Protein AF-A0A7V2XSM0-F1 (afdb_monomer_lite)

Foldseek 3Di:
DPDPPPVVVVVVVVVVPDDDDPPVVVVVVVVVVVVVVVVVVVVVLVVLVVVLVVCCVVCVPLLQQLLVQCVVCVPQLLVQLVVVVVVLVVLVVVCVVPVVSCVVSVVVVVVLQSQLLSSQLLNQLVVVCVVVVHPDDSVSSSVNSSVVLVVLVVVPPCSPPPVVSSSSSSRSSSSVVSVVPDPPPDPPPPPPPPPPPPDDPDDDDDDD

Sequence (208 aa):
MINACPVLAMALAAQVGGEGGGEARPLAAAFFASGTVLAIAAAVFACGLALQLVTVLLVPGITQRGADRVQQSPYRALGVGVAALVILILLAKAAGRAQGLVVIVLPAGVLLLLGGLAAIAQDLGRRIFALAGRSGSRLGRILAGWALFLLAAATPYLGWFVVGPILLALGIGGFLLSLLARPAGGKAAAETPVAAPTGAPAGGGTGA

Radius of gyration: 26.11 Å; chains: 1; bounding box: 90×43×81 Å

Structure (mmCIF, N/CA/C/O backbone):
data_AF-A0A7V2XSM0-F1
#
_entry.id   AF-A0A7V2XSM0-F1
#
loop_
_atom_site.group_PDB
_atom_site.id
_atom_site.type_symbol
_atom_site.label_atom_id
_atom_site.label_alt_id
_atom_site.label_comp_id
_atom_site.label_asym_id
_atom_site.label_entity_id
_atom_site.label_seq_id
_atom_site.pdbx_PDB_ins_code
_atom_site.Cartn_x
_atom_site.Cartn_y
_atom_site.Cartn_z
_atom_site.occupancy
_atom_site.B_iso_or_equiv
_atom_site.auth_seq_id
_atom_site.auth_comp_id
_atom_site.auth_asym_id
_atom_site.auth_atom_id
_atom_site.pdbx_PDB_model_num
ATOM 1 N N . MET A 1 1 ? 23.274 17.222 5.120 1.00 43.91 1 MET A N 1
ATOM 2 C CA . MET A 1 1 ? 24.144 16.285 5.871 1.00 43.91 1 MET A CA 1
ATOM 3 C C . MET A 1 1 ? 23.892 14.824 5.454 1.00 43.91 1 MET A C 1
ATOM 5 O O . MET A 1 1 ? 23.623 13.990 6.303 1.00 43.91 1 MET A O 1
ATOM 9 N N . ILE A 1 2 ? 23.970 14.486 4.155 1.00 44.12 2 ILE A N 1
ATOM 10 C CA . ILE A 1 2 ? 23.754 13.112 3.637 1.00 44.12 2 ILE A CA 1
ATOM 11 C C . ILE A 1 2 ? 24.762 12.848 2.503 1.00 44.12 2 ILE A C 1
ATOM 13 O O . ILE A 1 2 ? 24.392 12.800 1.340 1.00 44.12 2 ILE A O 1
ATOM 17 N N . ASN A 1 3 ? 26.060 12.783 2.817 1.00 41.97 3 ASN A N 1
ATOM 18 C CA . ASN A 1 3 ? 27.081 12.437 1.810 1.00 41.97 3 ASN A CA 1
ATOM 19 C C . ASN A 1 3 ? 28.263 11.613 2.358 1.00 41.97 3 ASN A C 1
ATOM 21 O O . ASN A 1 3 ? 29.254 11.418 1.667 1.00 41.97 3 ASN A O 1
ATOM 25 N N . ALA A 1 4 ? 28.166 11.094 3.589 1.00 45.25 4 ALA A N 1
ATOM 26 C CA . ALA A 1 4 ? 29.236 10.296 4.200 1.00 45.25 4 ALA A CA 1
ATOM 27 C C . ALA A 1 4 ? 29.178 8.795 3.839 1.00 45.25 4 ALA A C 1
ATOM 29 O O . ALA A 1 4 ? 30.146 8.069 4.040 1.00 45.25 4 ALA A O 1
ATOM 30 N N . CYS A 1 5 ? 28.057 8.317 3.293 1.00 53.56 5 CYS A N 1
ATOM 31 C CA . CYS A 1 5 ? 27.834 6.889 3.058 1.00 53.56 5 CYS A CA 1
ATOM 32 C C . CYS A 1 5 ? 28.669 6.264 1.911 1.00 53.56 5 CYS A C 1
ATOM 34 O O . CYS A 1 5 ? 29.150 5.147 2.100 1.00 53.56 5 CYS A O 1
ATOM 36 N N . PRO A 1 6 ? 28.927 6.926 0.758 1.00 62.97 6 PRO A N 1
ATOM 37 C CA . PRO A 1 6 ? 29.671 6.276 -0.327 1.00 62.97 6 PRO A CA 1
ATOM 38 C C . PRO A 1 6 ? 31.175 6.146 -0.034 1.00 62.97 6 PRO A C 1
ATOM 40 O O . PRO A 1 6 ? 31.799 5.170 -0.441 1.00 62.97 6 PRO A O 1
ATOM 43 N N . VAL A 1 7 ? 31.755 7.085 0.723 1.00 64.56 7 VAL A N 1
ATOM 44 C CA . VAL A 1 7 ? 33.195 7.095 1.041 1.00 64.56 7 VAL A CA 1
ATOM 45 C C . VAL A 1 7 ? 33.558 5.979 2.024 1.00 64.56 7 VAL A C 1
ATOM 47 O O . VAL A 1 7 ? 34.576 5.312 1.858 1.00 64.56 7 VAL A O 1
ATOM 50 N N . LEU A 1 8 ? 32.690 5.714 3.004 1.00 64.38 8 LEU A N 1
ATOM 51 C CA . LEU A 1 8 ? 32.895 4.641 3.979 1.00 64.38 8 LEU A CA 1
ATOM 52 C C . LEU A 1 8 ? 32.759 3.250 3.336 1.00 64.38 8 LEU A C 1
ATOM 54 O O . LEU A 1 8 ? 33.512 2.341 3.676 1.00 64.38 8 LEU A O 1
ATOM 58 N N . ALA A 1 9 ? 31.862 3.108 2.352 1.00 59.91 9 ALA A N 1
ATOM 59 C CA . ALA A 1 9 ? 31.721 1.883 1.567 1.00 59.91 9 ALA A CA 1
ATOM 60 C C . ALA A 1 9 ? 32.950 1.613 0.677 1.00 59.91 9 ALA A C 1
ATOM 62 O O . ALA A 1 9 ? 33.401 0.472 0.593 1.00 59.91 9 ALA A O 1
ATOM 63 N N . MET A 1 10 ? 33.535 2.654 0.068 1.00 69.50 10 MET A N 1
ATOM 64 C CA . MET A 1 10 ? 34.775 2.522 -0.709 1.00 69.50 10 MET A CA 1
ATOM 65 C C . MET A 1 10 ? 35.988 2.178 0.167 1.00 69.50 10 MET A C 1
ATOM 67 O O . MET A 1 10 ? 36.791 1.329 -0.215 1.00 69.50 10 MET A O 1
ATOM 71 N N . ALA A 1 11 ? 36.102 2.783 1.353 1.00 67.12 11 ALA A N 1
ATOM 72 C CA . ALA A 1 11 ? 37.191 2.498 2.286 1.00 67.12 11 ALA A CA 1
ATOM 73 C C . ALA A 1 11 ? 37.132 1.060 2.838 1.00 67.12 11 ALA A C 1
ATOM 75 O O . ALA A 1 11 ? 38.167 0.405 2.958 1.00 67.12 11 ALA A O 1
ATOM 76 N N . LEU A 1 12 ? 35.929 0.533 3.107 1.00 64.31 12 LEU A N 1
ATOM 77 C CA . LEU A 1 12 ? 35.756 -0.865 3.518 1.00 64.31 12 LEU A CA 1
ATOM 78 C C . LEU A 1 12 ? 36.057 -1.848 2.377 1.00 64.31 12 LEU A C 1
ATOM 80 O O . LEU A 1 12 ? 36.682 -2.879 2.610 1.00 64.31 12 LEU A O 1
ATOM 84 N N . ALA A 1 13 ? 35.652 -1.529 1.144 1.00 59.72 13 ALA A N 1
ATOM 85 C CA . ALA A 1 13 ? 35.940 -2.364 -0.023 1.00 59.72 13 ALA A CA 1
ATOM 86 C C . ALA A 1 13 ? 37.449 -2.454 -0.318 1.00 59.72 13 ALA A C 1
ATOM 88 O O . ALA A 1 13 ? 37.931 -3.507 -0.731 1.00 59.72 13 ALA A O 1
ATOM 89 N N . ALA A 1 14 ? 38.200 -1.380 -0.053 1.00 63.81 14 ALA A N 1
ATOM 90 C CA . ALA A 1 14 ? 39.653 -1.360 -0.205 1.00 63.81 14 ALA A CA 1
ATOM 91 C C . ALA A 1 14 ? 40.385 -2.217 0.849 1.00 63.81 14 ALA A C 1
ATOM 93 O O . ALA A 1 14 ? 41.424 -2.797 0.546 1.00 63.81 14 ALA A O 1
ATOM 94 N N . GLN A 1 15 ? 39.835 -2.355 2.061 1.00 61.62 15 GLN A N 1
ATOM 95 C CA . GLN A 1 15 ? 40.420 -3.171 3.138 1.00 61.62 15 GLN A CA 1
ATOM 96 C C . GLN A 1 15 ? 40.254 -4.686 2.927 1.00 61.62 15 GLN A C 1
ATOM 98 O O . GLN A 1 15 ? 41.090 -5.462 3.377 1.00 61.62 15 GLN A O 1
ATOM 103 N N . VAL A 1 16 ? 39.218 -5.122 2.204 1.00 57.91 16 VAL A N 1
ATOM 104 C CA . VAL A 1 16 ? 38.944 -6.553 1.946 1.00 57.91 16 VAL A CA 1
ATOM 105 C C . VAL A 1 16 ? 39.785 -7.111 0.777 1.00 57.91 16 VAL A C 1
ATOM 107 O O . VAL A 1 16 ? 39.779 -8.309 0.509 1.00 57.91 16 VAL A O 1
ATOM 110 N N . GLY A 1 17 ? 40.554 -6.263 0.082 1.00 54.34 17 GLY A N 1
ATOM 111 C CA . GLY A 1 17 ? 41.400 -6.647 -1.056 1.00 54.34 17 GLY A CA 1
ATOM 112 C C . GLY A 1 17 ? 42.745 -7.304 -0.710 1.00 54.34 17 GLY A C 1
ATOM 113 O O . GLY A 1 17 ? 43.484 -7.654 -1.628 1.00 54.34 17 GLY A O 1
ATOM 114 N N . GLY A 1 18 ? 43.079 -7.466 0.574 1.00 58.50 18 GLY A N 1
ATOM 115 C CA . GLY A 1 18 ? 44.355 -8.025 1.026 1.00 58.50 18 GLY A CA 1
ATOM 116 C C . GLY A 1 18 ? 44.386 -9.555 1.019 1.00 58.50 18 GLY A C 1
ATOM 117 O O . GLY A 1 18 ? 43.975 -10.181 1.984 1.00 58.50 18 GLY A O 1
ATOM 118 N N . GLU A 1 19 ? 44.867 -10.118 -0.089 1.00 56.78 19 GLU A N 1
ATOM 119 C CA . GLU A 1 19 ? 45.587 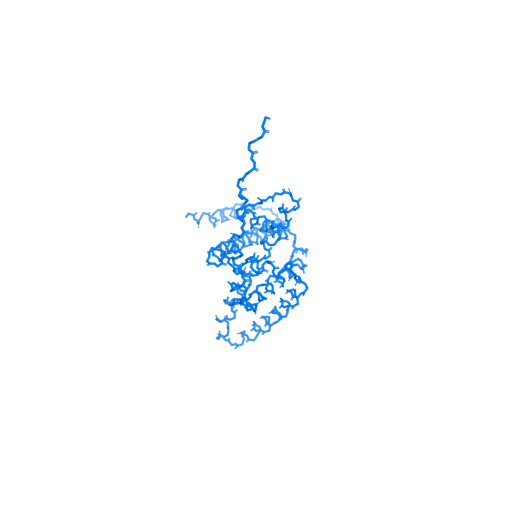-11.398 -0.223 1.00 56.78 19 GLU A CA 1
ATOM 120 C C . GLU A 1 19 ? 45.106 -12.622 0.592 1.00 56.78 19 GLU A C 1
ATOM 122 O O . GLU A 1 19 ? 45.593 -12.903 1.683 1.00 56.78 19 GLU A O 1
ATOM 127 N N . GLY A 1 20 ? 44.246 -13.454 -0.015 1.00 59.53 20 GLY A N 1
ATOM 128 C CA . GLY A 1 20 ? 44.151 -14.880 0.336 1.00 59.53 20 GLY A CA 1
ATOM 129 C C . GLY A 1 20 ? 42.747 -15.489 0.276 1.00 59.53 20 GLY A C 1
ATOM 130 O O . GLY A 1 20 ? 41.962 -15.336 1.203 1.00 59.53 20 GLY A O 1
ATOM 131 N N . GLY A 1 21 ? 42.457 -16.261 -0.780 1.00 53.56 21 GLY A N 1
ATOM 132 C CA . GLY A 1 21 ? 41.361 -17.246 -0.798 1.00 53.56 21 GLY A CA 1
ATOM 133 C C . GLY A 1 21 ? 40.209 -16.938 -1.761 1.00 53.56 21 GLY A C 1
ATOM 134 O O . GLY A 1 21 ? 39.327 -16.130 -1.474 1.00 53.56 21 GLY A O 1
ATOM 135 N N . GLY A 1 22 ? 40.170 -17.645 -2.897 1.00 58.56 22 GLY A N 1
ATOM 136 C CA . GLY A 1 22 ? 39.153 -17.518 -3.954 1.00 58.56 22 GLY A CA 1
ATOM 137 C C . GLY A 1 22 ? 37.702 -17.817 -3.542 1.00 58.56 22 GLY A C 1
ATOM 138 O O . GLY A 1 22 ? 36.796 -17.561 -4.330 1.00 58.56 22 GLY A O 1
ATOM 139 N N . GLU A 1 23 ? 37.460 -18.278 -2.313 1.00 58.03 23 GLU A N 1
ATOM 140 C CA . GLU A 1 23 ? 36.128 -18.619 -1.788 1.00 58.03 23 GLU A CA 1
ATOM 141 C C . GLU A 1 23 ? 35.475 -17.515 -0.931 1.00 58.03 23 GLU A C 1
ATOM 143 O O . GLU A 1 23 ? 34.269 -17.560 -0.697 1.00 58.03 23 GLU A O 1
ATOM 148 N N . ALA A 1 24 ? 36.207 -16.472 -0.514 1.00 56.16 24 ALA A N 1
ATOM 149 C CA . ALA A 1 24 ? 35.646 -15.382 0.305 1.00 56.16 24 ALA A CA 1
ATOM 150 C C . ALA A 1 24 ? 34.907 -14.298 -0.515 1.00 56.16 24 ALA A C 1
ATOM 152 O O . ALA A 1 24 ? 34.080 -13.545 0.006 1.00 56.16 24 ALA A O 1
ATOM 153 N N . ARG A 1 25 ? 35.165 -14.232 -1.828 1.00 59.81 25 ARG A N 1
ATOM 154 C CA . ARG A 1 25 ? 34.549 -13.274 -2.764 1.00 59.81 25 ARG A CA 1
ATOM 155 C C . ARG A 1 25 ? 33.028 -13.424 -2.960 1.00 59.81 25 ARG A C 1
ATOM 157 O O . ARG A 1 25 ? 32.362 -12.386 -2.976 1.00 59.81 25 ARG A O 1
ATOM 164 N N . PRO A 1 26 ? 32.436 -14.633 -3.089 1.00 64.56 26 PRO A N 1
ATOM 165 C CA . PRO A 1 26 ? 30.987 -14.763 -3.267 1.00 64.56 26 PRO A CA 1
ATOM 166 C C . PRO A 1 26 ? 30.190 -14.319 -2.036 1.00 64.56 26 PRO A C 1
ATOM 168 O O . PRO A 1 26 ? 29.122 -13.727 -2.187 1.00 64.56 26 PRO A O 1
ATOM 171 N N . LEU A 1 27 ? 30.716 -14.532 -0.824 1.00 59.78 27 LEU A N 1
ATOM 172 C CA . LEU A 1 27 ? 30.036 -14.126 0.407 1.00 59.78 27 LEU A CA 1
ATOM 173 C C . LEU A 1 27 ? 30.024 -12.602 0.563 1.00 59.78 27 LEU A C 1
ATOM 175 O O . LEU A 1 27 ? 28.962 -12.027 0.789 1.00 59.78 27 LEU A O 1
ATOM 179 N N . ALA A 1 28 ? 31.158 -11.926 0.352 1.00 59.84 28 ALA A N 1
ATOM 180 C CA . ALA A 1 28 ? 31.212 -10.464 0.404 1.00 59.84 28 ALA A CA 1
ATOM 181 C C . ALA A 1 28 ? 30.279 -9.813 -0.638 1.00 59.84 28 ALA A C 1
ATOM 183 O O . ALA A 1 28 ? 29.525 -8.899 -0.304 1.00 59.84 28 ALA A O 1
ATOM 184 N N . ALA A 1 29 ? 30.251 -10.324 -1.876 1.00 62.41 29 ALA A N 1
ATOM 185 C CA . ALA A 1 29 ? 29.345 -9.835 -2.918 1.00 62.41 29 ALA A CA 1
ATOM 186 C C . ALA A 1 29 ? 27.857 -10.031 -2.559 1.00 62.41 29 ALA A C 1
ATOM 188 O O . ALA A 1 29 ? 27.047 -9.130 -2.787 1.00 62.41 29 ALA A O 1
ATOM 189 N N . ALA A 1 30 ? 27.497 -11.161 -1.938 1.00 62.00 30 ALA A N 1
ATOM 190 C CA . ALA A 1 30 ? 26.137 -11.419 -1.464 1.00 62.00 30 ALA A CA 1
ATOM 191 C C . ALA A 1 30 ? 25.720 -10.466 -0.326 1.00 62.00 30 ALA A C 1
ATOM 193 O O . ALA A 1 30 ? 24.599 -9.950 -0.331 1.00 62.00 30 ALA A O 1
ATOM 194 N N . PHE A 1 31 ? 26.626 -10.154 0.608 1.00 63.34 31 PHE A N 1
ATOM 195 C CA . PHE A 1 31 ? 26.364 -9.175 1.667 1.00 63.34 31 PHE A CA 1
ATOM 196 C C . PHE A 1 31 ? 26.172 -7.755 1.111 1.00 63.34 31 PHE A C 1
ATOM 198 O O . PHE A 1 31 ? 25.197 -7.096 1.477 1.00 63.34 31 PHE A O 1
ATOM 205 N N . PHE A 1 32 ? 27.007 -7.298 0.172 1.00 65.44 32 PHE A N 1
ATOM 206 C CA . PHE A 1 32 ? 26.827 -5.983 -0.464 1.00 65.44 32 PHE A CA 1
ATOM 207 C C . PHE A 1 32 ? 25.538 -5.888 -1.301 1.00 65.44 32 PHE A C 1
ATOM 209 O O . PHE A 1 32 ? 24.852 -4.859 -1.270 1.00 65.44 32 PHE A O 1
ATOM 216 N N . ALA A 1 33 ? 25.157 -6.964 -1.996 1.00 68.81 33 ALA A N 1
ATOM 217 C CA . ALA A 1 33 ? 23.884 -7.035 -2.711 1.00 68.81 33 ALA A CA 1
ATOM 218 C C . ALA A 1 33 ? 22.687 -6.958 -1.745 1.00 68.81 33 ALA A C 1
ATOM 220 O O . ALA A 1 33 ? 21.734 -6.223 -1.992 1.00 68.81 33 ALA A O 1
ATOM 221 N N . SER A 1 34 ? 22.752 -7.640 -0.597 1.00 71.00 34 SER A N 1
ATOM 222 C CA . SER A 1 34 ? 21.689 -7.565 0.415 1.00 71.00 34 SER A CA 1
ATOM 223 C C . SER A 1 34 ? 21.571 -6.170 1.049 1.00 71.00 34 SER A C 1
ATOM 225 O O . SER A 1 34 ? 20.462 -5.649 1.180 1.00 71.00 34 SER A O 1
ATOM 227 N N . GLY A 1 35 ? 22.698 -5.516 1.359 1.00 74.81 35 GLY A N 1
ATOM 228 C CA . GLY A 1 35 ? 22.718 -4.178 1.957 1.00 74.81 35 GLY A CA 1
ATOM 229 C C . GLY A 1 35 ? 22.154 -3.093 1.038 1.00 74.81 35 GLY A C 1
ATOM 230 O O . GLY A 1 35 ? 21.396 -2.232 1.485 1.00 74.81 35 GLY A O 1
ATOM 231 N N . THR A 1 36 ? 22.462 -3.155 -0.260 1.00 72.94 36 THR A N 1
ATOM 232 C CA . THR A 1 36 ? 21.926 -2.215 -1.259 1.00 72.94 36 THR A CA 1
ATOM 233 C C . THR A 1 36 ? 20.424 -2.385 -1.467 1.00 72.94 36 THR A C 1
ATOM 235 O O . THR A 1 36 ? 19.703 -1.388 -1.487 1.00 72.94 36 THR A O 1
ATOM 238 N N . VAL A 1 37 ? 19.921 -3.622 -1.534 1.00 69.75 37 VAL A N 1
ATOM 239 C CA . VAL A 1 37 ? 18.475 -3.891 -1.617 1.00 69.75 37 VAL A CA 1
ATOM 240 C C . VAL A 1 37 ? 17.747 -3.352 -0.387 1.00 69.75 37 VAL A C 1
ATOM 242 O O . VAL A 1 37 ? 16.713 -2.697 -0.524 1.00 69.75 37 VAL A O 1
ATOM 245 N N . LEU A 1 38 ? 18.305 -3.561 0.809 1.00 73.00 38 LEU A N 1
ATOM 246 C CA . LEU A 1 38 ? 17.708 -3.080 2.054 1.00 73.00 38 LEU A CA 1
ATOM 247 C C . LEU A 1 38 ? 17.702 -1.545 2.127 1.00 73.00 38 LEU A C 1
ATOM 249 O O . LEU A 1 38 ? 16.699 -0.953 2.522 1.00 73.00 38 LEU A O 1
ATOM 253 N N . ALA A 1 39 ? 18.784 -0.893 1.689 1.00 74.25 39 ALA A N 1
ATOM 254 C CA . ALA A 1 39 ? 18.879 0.564 1.628 1.00 74.25 39 ALA A CA 1
ATOM 255 C C . ALA A 1 39 ? 17.886 1.173 0.625 1.00 74.25 39 ALA A C 1
ATOM 257 O O . ALA A 1 39 ? 17.212 2.151 0.947 1.00 74.25 39 ALA A O 1
ATOM 258 N N . ILE A 1 40 ? 17.747 0.578 -0.566 1.00 72.75 40 ILE A N 1
ATOM 259 C CA . ILE A 1 40 ? 16.766 1.010 -1.571 1.00 72.75 40 ILE A CA 1
ATOM 260 C C . ILE A 1 40 ? 15.347 0.818 -1.034 1.00 72.75 40 ILE A C 1
ATOM 262 O O . ILE A 1 40 ? 14.538 1.740 -1.116 1.00 72.75 40 ILE A O 1
ATOM 266 N N . ALA A 1 41 ? 15.048 -0.335 -0.432 1.00 68.38 41 ALA A N 1
ATOM 267 C CA . ALA A 1 41 ? 13.745 -0.595 0.171 1.00 68.38 41 ALA A CA 1
ATOM 268 C C . ALA A 1 41 ? 13.426 0.418 1.281 1.00 68.38 41 ALA A C 1
ATOM 270 O O . ALA A 1 41 ? 12.338 0.989 1.287 1.00 68.38 41 ALA A O 1
ATOM 271 N N . ALA A 1 42 ? 14.385 0.707 2.166 1.00 74.69 42 ALA A N 1
ATOM 272 C CA . ALA A 1 42 ? 14.234 1.710 3.216 1.00 74.69 42 ALA A CA 1
ATOM 273 C C . ALA A 1 42 ? 14.014 3.121 2.645 1.00 74.69 42 ALA A C 1
ATOM 275 O O . ALA A 1 42 ? 13.149 3.846 3.132 1.00 74.69 42 ALA A O 1
ATOM 276 N N . ALA A 1 43 ? 14.739 3.504 1.590 1.00 73.88 43 ALA A N 1
ATOM 277 C CA . ALA A 1 43 ? 14.579 4.800 0.933 1.00 73.88 43 ALA A CA 1
ATOM 278 C C . ALA A 1 43 ? 13.213 4.935 0.242 1.00 73.88 43 ALA A C 1
ATOM 280 O O . ALA A 1 43 ? 12.530 5.945 0.417 1.00 73.88 43 ALA A O 1
ATOM 281 N N . VAL A 1 44 ? 12.781 3.906 -0.495 1.00 71.75 44 VAL A N 1
ATOM 282 C CA . VAL A 1 44 ? 11.455 3.851 -1.131 1.00 71.75 44 VAL A CA 1
ATOM 283 C C . VAL A 1 44 ? 10.359 3.913 -0.074 1.00 71.75 44 VAL A C 1
ATOM 285 O O . VAL A 1 44 ? 9.391 4.654 -0.234 1.00 71.75 44 VAL A O 1
ATOM 288 N N . PHE A 1 45 ? 10.532 3.196 1.034 1.00 74.69 45 PHE A N 1
ATOM 289 C CA . PHE A 1 45 ? 9.595 3.201 2.146 1.00 74.69 45 PHE A CA 1
ATOM 290 C C . PHE A 1 45 ? 9.513 4.573 2.823 1.00 74.69 45 PHE A C 1
ATOM 292 O O . PHE A 1 45 ? 8.417 5.091 3.024 1.00 74.69 45 PHE A O 1
ATOM 299 N N . ALA A 1 46 ? 10.653 5.200 3.125 1.00 79.00 46 ALA A N 1
ATOM 300 C CA . ALA A 1 46 ? 10.708 6.531 3.722 1.00 79.00 46 ALA A CA 1
ATOM 301 C C . ALA A 1 46 ? 10.090 7.593 2.800 1.00 79.00 46 ALA A C 1
ATOM 303 O O . ALA A 1 46 ? 9.305 8.424 3.255 1.00 79.00 46 ALA A O 1
ATOM 304 N N . CYS A 1 47 ? 10.387 7.532 1.499 1.00 77.88 47 CYS A N 1
ATOM 305 C CA . CYS A 1 47 ? 9.809 8.422 0.495 1.00 77.88 47 CYS A CA 1
ATOM 306 C C . CYS A 1 47 ? 8.291 8.219 0.374 1.00 77.88 47 CYS A C 1
ATOM 308 O O . CYS A 1 47 ? 7.530 9.185 0.418 1.00 77.88 47 CYS A O 1
ATOM 310 N N . GLY A 1 48 ? 7.840 6.963 0.316 1.00 76.25 48 GLY A N 1
ATOM 311 C CA . GLY A 1 48 ? 6.423 6.611 0.303 1.00 76.25 48 GLY A CA 1
ATOM 312 C C . GLY A 1 48 ? 5.695 7.108 1.551 1.00 76.25 48 GLY A C 1
ATOM 313 O O . GLY A 1 48 ? 4.628 7.703 1.439 1.00 76.25 48 GLY A O 1
ATOM 314 N N . LEU A 1 49 ? 6.293 6.944 2.733 1.00 79.94 49 LEU A N 1
ATOM 315 C CA . LEU A 1 49 ? 5.748 7.415 4.006 1.00 79.94 49 LEU A CA 1
ATOM 316 C C . LEU A 1 49 ? 5.693 8.946 4.085 1.00 79.94 49 LEU A C 1
ATOM 318 O O . LEU A 1 49 ? 4.695 9.496 4.554 1.00 79.94 49 LEU A O 1
ATOM 322 N N . ALA A 1 50 ? 6.712 9.640 3.577 1.00 83.31 50 ALA A N 1
ATOM 323 C CA . ALA A 1 50 ? 6.719 11.095 3.485 1.00 83.31 50 ALA A CA 1
ATOM 324 C C . ALA A 1 50 ? 5.616 11.603 2.542 1.00 83.31 50 ALA A C 1
ATOM 326 O O . ALA A 1 50 ? 4.807 12.440 2.949 1.00 83.31 50 ALA A O 1
ATOM 327 N N . LEU A 1 51 ? 5.510 11.050 1.325 1.00 78.00 51 LEU A N 1
ATOM 328 C CA . LEU A 1 51 ? 4.432 11.406 0.393 1.00 78.00 51 LEU A CA 1
ATOM 329 C C . LEU A 1 51 ? 3.051 11.085 0.969 1.00 78.00 51 LEU A C 1
ATOM 331 O O . LEU A 1 51 ? 2.099 11.840 0.761 1.00 78.00 51 LEU A O 1
ATOM 335 N N . GLN A 1 52 ? 2.939 9.998 1.731 1.00 79.81 52 GLN A N 1
ATOM 336 C CA . GLN A 1 52 ? 1.711 9.632 2.420 1.00 79.81 52 GLN A CA 1
ATOM 337 C C . GLN A 1 52 ? 1.284 10.687 3.429 1.00 79.81 52 GLN A C 1
ATOM 339 O O . GLN A 1 52 ? 0.125 11.094 3.444 1.00 79.81 52 GLN A O 1
ATOM 344 N N . LEU A 1 53 ? 2.210 11.109 4.292 1.00 83.31 53 LEU A N 1
ATOM 345 C CA . LEU A 1 53 ? 1.953 12.118 5.313 1.00 83.31 53 LEU A CA 1
ATOM 346 C C . LEU A 1 53 ? 1.508 13.416 4.652 1.00 83.31 53 LEU A C 1
ATOM 348 O O . LEU A 1 53 ? 0.475 13.958 5.033 1.00 83.31 53 LEU A O 1
ATOM 352 N N . VAL A 1 54 ? 2.210 13.839 3.601 1.00 85.69 54 VAL A N 1
ATOM 353 C CA . VAL A 1 54 ? 1.829 14.999 2.789 1.00 85.69 54 VAL A CA 1
ATOM 354 C C . VAL A 1 54 ? 0.409 14.829 2.237 1.00 85.69 54 VAL A C 1
ATOM 356 O O . VAL A 1 54 ? -0.434 15.693 2.448 1.00 85.69 54 VAL A O 1
ATOM 359 N N . THR A 1 55 ? 0.084 13.687 1.630 1.00 79.44 55 THR A N 1
ATOM 360 C CA . THR A 1 55 ? -1.255 13.418 1.068 1.00 79.44 55 THR A CA 1
ATOM 361 C C . THR A 1 55 ? -2.352 13.422 2.139 1.00 79.44 55 THR A C 1
ATOM 363 O O . THR A 1 55 ? -3.436 13.966 1.927 1.00 79.44 55 THR A O 1
ATOM 366 N N . VAL A 1 56 ? -2.079 12.849 3.314 1.00 79.94 56 VAL A N 1
ATOM 367 C CA . VAL A 1 56 ? -3.004 12.842 4.457 1.00 79.94 56 VAL A CA 1
ATOM 368 C C . VAL A 1 56 ? -3.216 14.253 5.006 1.00 79.94 56 VAL A C 1
ATOM 370 O O . VAL A 1 56 ? -4.332 14.559 5.430 1.00 79.94 56 VAL A O 1
ATOM 373 N N . LEU A 1 57 ? -2.182 15.099 4.991 1.00 83.31 57 LEU A N 1
ATOM 374 C CA . LEU A 1 57 ? -2.276 16.502 5.391 1.00 83.31 57 LEU A CA 1
ATOM 375 C C . LEU A 1 57 ? -3.050 17.335 4.362 1.00 83.31 57 LEU A C 1
ATOM 377 O O . LEU A 1 57 ? -3.897 18.129 4.759 1.00 83.31 57 LEU A O 1
ATOM 381 N N . LEU A 1 58 ? -2.804 17.136 3.062 1.00 85.81 58 LEU A N 1
ATOM 382 C CA . LEU A 1 58 ? -3.485 17.887 2.005 1.00 85.81 58 LEU A CA 1
ATOM 383 C C . LEU A 1 58 ? -4.961 17.502 1.884 1.00 85.81 58 LEU A C 1
ATOM 385 O O . LEU A 1 58 ? -5.806 18.373 1.692 1.00 85.81 58 LEU A O 1
ATOM 389 N N . VAL A 1 59 ? -5.290 16.207 1.971 1.00 84.12 59 VAL A N 1
ATOM 390 C CA . VAL A 1 59 ? -6.659 15.727 1.738 1.00 84.12 59 VAL A CA 1
ATOM 391 C C . VAL A 1 59 ? -7.076 14.653 2.756 1.00 84.12 59 VAL A C 1
ATOM 393 O O . VA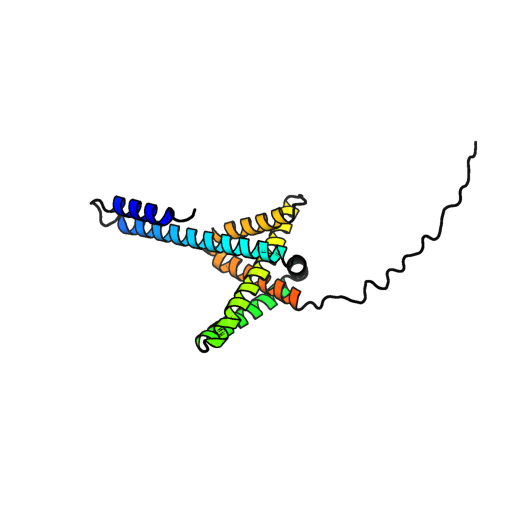L A 1 59 ? -7.263 13.475 2.421 1.00 84.12 59 VAL A O 1
ATOM 396 N N . PRO A 1 60 ? -7.299 15.035 4.028 1.00 79.69 60 PRO A N 1
ATOM 397 C CA . PRO A 1 60 ? -7.624 14.087 5.093 1.00 79.69 60 PRO A CA 1
ATOM 398 C C . PRO A 1 60 ? -8.949 13.349 4.870 1.00 79.69 60 PRO A C 1
ATOM 400 O O . PRO A 1 60 ? -9.107 12.240 5.383 1.00 79.69 60 PRO A O 1
ATOM 403 N N . GLY A 1 61 ? -9.881 13.945 4.117 1.00 82.19 61 GLY A N 1
ATOM 404 C CA . GLY A 1 61 ? -11.214 13.395 3.877 1.00 82.19 61 GLY A CA 1
ATOM 405 C C . GLY A 1 61 ? -11.247 12.228 2.888 1.00 82.19 61 GLY A C 1
ATOM 406 O O . GLY A 1 61 ? -12.027 11.301 3.085 1.00 82.19 61 GLY A O 1
ATOM 407 N N . ILE A 1 62 ? -10.400 12.226 1.851 1.00 78.88 62 ILE A N 1
ATOM 408 C CA . ILE A 1 62 ? -10.388 11.137 0.855 1.00 78.88 62 ILE A CA 1
ATOM 409 C C . ILE A 1 62 ? -9.851 9.849 1.486 1.00 78.88 62 ILE A C 1
ATOM 411 O O . ILE A 1 62 ? -10.450 8.787 1.333 1.00 78.88 62 ILE A O 1
ATOM 415 N N . THR A 1 63 ? -8.771 9.948 2.266 1.00 76.62 63 THR A N 1
ATOM 416 C CA . THR A 1 63 ? -8.146 8.771 2.895 1.00 76.62 63 THR A CA 1
ATOM 417 C C . THR A 1 63 ? -9.056 8.097 3.923 1.00 76.62 63 THR A C 1
ATOM 419 O O . THR A 1 63 ? -9.136 6.871 3.950 1.00 76.62 63 THR A O 1
ATOM 422 N N . GLN A 1 64 ? -9.806 8.878 4.712 1.00 82.12 64 GLN A N 1
ATOM 423 C CA . GLN A 1 64 ? -10.786 8.330 5.658 1.00 82.12 64 GLN A CA 1
ATOM 424 C C . GLN A 1 64 ? -11.917 7.595 4.943 1.00 82.12 64 GLN A C 1
ATOM 426 O O . GLN A 1 64 ? -12.183 6.443 5.273 1.00 82.12 64 GLN A O 1
ATOM 431 N N . ARG A 1 65 ? -12.513 8.218 3.918 1.00 83.25 65 ARG A N 1
ATOM 432 C CA . ARG A 1 65 ? -13.579 7.587 3.127 1.00 83.25 65 ARG A CA 1
ATOM 433 C C . ARG A 1 65 ? -13.095 6.308 2.453 1.00 83.25 65 ARG A C 1
ATOM 435 O O . ARG A 1 65 ? -13.833 5.331 2.425 1.00 83.25 65 ARG A O 1
ATOM 442 N N . GLY A 1 66 ? -11.870 6.303 1.925 1.00 80.06 66 GLY A N 1
ATOM 443 C CA . GLY A 1 66 ? -11.257 5.109 1.345 1.00 80.06 66 GLY A CA 1
ATOM 444 C C . GLY A 1 66 ? -11.155 3.969 2.356 1.00 80.06 66 GLY A C 1
ATOM 445 O O . GLY A 1 66 ? -11.623 2.869 2.074 1.00 80.06 66 GLY A O 1
ATOM 446 N N . ALA A 1 67 ? -10.630 4.245 3.553 1.00 84.56 67 ALA A N 1
ATOM 447 C CA . ALA A 1 67 ? -10.537 3.247 4.618 1.00 84.56 67 ALA A CA 1
ATOM 448 C C . ALA A 1 67 ? -11.919 2.689 5.008 1.00 84.56 67 ALA A C 1
ATOM 450 O O . ALA A 1 67 ? -12.094 1.475 5.093 1.00 84.56 67 ALA A O 1
ATOM 451 N N . ASP A 1 68 ? -12.924 3.552 5.159 1.00 87.06 68 ASP A N 1
ATOM 452 C CA . ASP A 1 68 ? -14.276 3.132 5.547 1.00 87.06 68 ASP A CA 1
ATOM 453 C C . ASP A 1 68 ? -14.945 2.271 4.455 1.00 87.06 68 ASP A C 1
ATOM 455 O O . ASP A 1 68 ? -15.634 1.295 4.750 1.00 87.06 68 ASP A O 1
ATOM 459 N N . ARG A 1 69 ? -14.703 2.568 3.170 1.00 85.19 69 ARG A N 1
ATOM 460 C CA . ARG A 1 69 ? -15.222 1.772 2.040 1.00 85.19 69 ARG A CA 1
ATOM 461 C C . ARG A 1 69 ? -14.585 0.390 1.946 1.00 85.19 69 ARG A C 1
ATOM 463 O O . ARG A 1 69 ? -15.286 -0.577 1.633 1.00 85.19 69 ARG A O 1
ATOM 470 N N . VAL A 1 70 ? -13.286 0.293 2.232 1.00 86.62 70 VAL A N 1
ATOM 471 C CA . VAL A 1 70 ? -12.581 -0.995 2.315 1.00 86.62 70 VAL A CA 1
ATOM 472 C C . VAL A 1 70 ? -13.173 -1.850 3.435 1.00 86.62 70 VAL A C 1
ATOM 474 O O . VAL A 1 70 ? -13.391 -3.041 3.226 1.00 86.62 70 VAL A O 1
ATOM 477 N N . GLN A 1 71 ? -13.514 -1.249 4.580 1.00 90.06 71 GLN A N 1
ATOM 478 C CA . GLN A 1 71 ? -14.167 -1.962 5.683 1.00 90.06 71 GLN A CA 1
ATOM 479 C C . GLN A 1 71 ? -15.580 -2.442 5.333 1.00 90.06 71 GLN A C 1
ATOM 481 O O . GLN A 1 71 ? -15.932 -3.574 5.650 1.00 90.06 71 GLN A O 1
ATOM 486 N N . GLN A 1 72 ? -16.383 -1.609 4.665 1.00 91.81 72 GLN A N 1
ATOM 487 C CA . GLN A 1 72 ? -17.767 -1.952 4.317 1.00 91.81 72 GLN A CA 1
ATOM 488 C C . GLN A 1 72 ? -17.869 -3.078 3.282 1.00 91.81 72 GLN A C 1
ATOM 490 O O . GLN A 1 72 ? -18.812 -3.864 3.317 1.00 91.81 72 GLN A O 1
ATOM 495 N N . SER A 1 73 ? -16.946 -3.137 2.317 1.00 92.00 73 SER A N 1
ATOM 496 C CA . SER A 1 73 ? -17.042 -4.091 1.206 1.00 92.00 73 SER A CA 1
ATOM 497 C C . SER A 1 73 ? -15.667 -4.526 0.676 1.00 92.00 73 SER A C 1
ATOM 499 O O . SER A 1 73 ? -15.296 -4.173 -0.448 1.00 92.00 73 SER A O 1
ATOM 501 N N . PRO A 1 74 ? -14.905 -5.331 1.442 1.00 92.12 74 PRO A N 1
ATOM 502 C CA . PRO A 1 74 ? -13.536 -5.707 1.081 1.00 92.12 74 PRO A CA 1
ATOM 503 C C . PRO A 1 74 ? -13.468 -6.472 -0.246 1.00 92.12 74 PRO A C 1
ATOM 505 O O . PRO A 1 74 ? -12.583 -6.213 -1.054 1.00 92.12 74 PRO A O 1
ATOM 508 N N . TYR A 1 75 ? -14.442 -7.343 -0.532 1.00 95.00 75 TYR A N 1
ATOM 509 C CA . TYR A 1 75 ? -14.498 -8.093 -1.793 1.00 95.00 75 TYR A CA 1
ATOM 510 C C . TYR A 1 75 ? -14.718 -7.193 -3.017 1.00 95.00 75 TYR A C 1
ATOM 512 O O . TYR A 1 75 ? -14.128 -7.426 -4.070 1.00 95.00 75 TYR A O 1
ATOM 520 N N . ARG A 1 76 ? -15.529 -6.132 -2.882 1.00 94.06 76 ARG A N 1
ATOM 521 C CA . ARG A 1 76 ? -15.739 -5.152 -3.962 1.00 94.06 76 ARG A CA 1
ATOM 522 C C . ARG A 1 76 ? -14.493 -4.307 -4.181 1.00 94.06 76 ARG A C 1
ATOM 524 O O . ARG A 1 76 ? -14.099 -4.113 -5.326 1.00 94.06 76 ARG A O 1
ATOM 531 N N . ALA A 1 77 ? -13.865 -3.841 -3.101 1.00 92.06 77 ALA A N 1
ATOM 532 C CA . ALA A 1 77 ? -12.600 -3.119 -3.181 1.00 92.06 77 ALA A CA 1
ATOM 533 C C . ALA A 1 77 ? -11.520 -3.983 -3.846 1.00 92.06 77 ALA A C 1
ATOM 535 O O . ALA A 1 77 ? -10.881 -3.531 -4.788 1.00 92.06 77 ALA A O 1
ATOM 536 N N . LEU A 1 78 ? -11.382 -5.249 -3.450 1.00 93.69 78 LEU A N 1
ATOM 537 C CA . LEU A 1 78 ? -10.442 -6.174 -4.077 1.00 93.69 78 LEU A CA 1
ATOM 538 C C . LEU A 1 78 ? -10.730 -6.351 -5.576 1.00 93.69 78 LEU A C 1
ATOM 540 O O . LEU A 1 78 ? -9.818 -6.207 -6.383 1.00 93.69 78 LEU A O 1
ATOM 544 N N . GLY A 1 79 ? -11.987 -6.593 -5.965 1.00 96.31 79 GLY A N 1
ATOM 545 C CA . GLY A 1 79 ? -12.368 -6.766 -7.371 1.00 96.31 79 GLY A CA 1
ATOM 546 C C . GLY A 1 79 ? -12.066 -5.539 -8.238 1.00 96.31 79 GLY A C 1
ATOM 547 O O . GLY A 1 79 ? -11.457 -5.667 -9.300 1.00 96.31 79 GLY A O 1
ATOM 548 N N . VAL A 1 80 ? -12.421 -4.339 -7.763 1.00 95.56 80 VAL A N 1
ATOM 549 C CA . VAL A 1 80 ? -12.106 -3.072 -8.454 1.00 95.56 80 VAL A CA 1
ATOM 550 C C . VAL A 1 80 ? -10.596 -2.855 -8.536 1.00 95.56 80 VAL A C 1
ATOM 552 O O . VAL A 1 80 ? -10.090 -2.427 -9.569 1.00 95.56 80 VAL A O 1
ATOM 555 N N . GLY A 1 81 ? -9.868 -3.185 -7.473 1.00 93.25 81 GLY A N 1
ATOM 556 C CA . GLY A 1 81 ? -8.416 -3.098 -7.420 1.00 93.25 81 GLY A CA 1
ATOM 557 C C . GLY A 1 81 ? -7.707 -4.008 -8.411 1.00 93.25 81 GLY A C 1
ATOM 558 O O . GLY A 1 81 ? -6.818 -3.558 -9.129 1.00 93.25 81 GLY A O 1
ATOM 559 N N . VAL A 1 82 ? -8.122 -5.275 -8.487 1.00 96.06 82 VAL A N 1
ATOM 560 C CA . VAL A 1 82 ? -7.591 -6.244 -9.455 1.00 96.06 82 VAL A CA 1
ATOM 561 C C . VAL A 1 82 ? -7.880 -5.776 -10.879 1.00 96.06 82 VAL A C 1
ATOM 563 O O . VAL A 1 82 ? -6.966 -5.745 -11.701 1.00 96.06 82 VAL A O 1
ATOM 566 N N . ALA A 1 83 ? -9.111 -5.341 -11.166 1.00 96.31 83 ALA A N 1
ATOM 567 C CA . ALA A 1 83 ? -9.462 -4.795 -12.476 1.00 96.31 83 ALA A CA 1
ATOM 568 C C . ALA A 1 83 ? -8.592 -3.577 -12.836 1.00 96.31 83 ALA A C 1
ATOM 570 O O . ALA A 1 83 ? -8.042 -3.508 -13.935 1.00 96.31 83 ALA A O 1
ATOM 571 N N . ALA A 1 84 ? -8.400 -2.650 -11.895 1.00 93.44 84 ALA A N 1
ATOM 572 C CA . ALA A 1 84 ? -7.556 -1.478 -12.084 1.00 93.44 84 ALA A CA 1
ATOM 573 C C . ALA A 1 84 ? -6.082 -1.838 -12.312 1.00 93.44 84 ALA A C 1
ATOM 575 O O . ALA A 1 84 ? -5.448 -1.242 -13.178 1.00 93.44 84 ALA A O 1
ATOM 576 N N . LEU A 1 85 ? -5.542 -2.825 -11.590 1.00 91.31 85 LEU A N 1
ATOM 577 C CA . LEU A 1 85 ? -4.176 -3.318 -11.785 1.00 91.31 85 LEU A CA 1
ATOM 578 C C . LEU A 1 85 ? -3.988 -3.943 -13.166 1.00 91.31 85 LEU A C 1
ATOM 580 O O . LEU A 1 85 ? -3.006 -3.637 -13.838 1.00 91.31 85 LEU A O 1
ATOM 584 N N . VAL A 1 86 ? -4.935 -4.768 -13.619 1.00 95.25 86 VAL A N 1
ATOM 585 C CA . VAL A 1 86 ? -4.905 -5.345 -14.971 1.00 95.25 86 VAL A CA 1
ATOM 586 C C . VAL A 1 86 ? -4.903 -4.232 -16.020 1.00 95.25 86 VAL A C 1
ATOM 588 O O . VAL A 1 86 ? -4.059 -4.243 -16.914 1.00 95.25 86 VAL A O 1
ATOM 591 N N . ILE A 1 87 ? -5.778 -3.231 -15.876 1.00 93.56 87 ILE A N 1
ATOM 592 C CA . ILE A 1 87 ? -5.824 -2.062 -16.765 1.00 93.56 87 ILE A CA 1
ATOM 593 C C . ILE A 1 87 ? -4.487 -1.308 -16.741 1.00 93.56 87 ILE A C 1
ATOM 595 O O . ILE A 1 87 ? -3.936 -1.027 -17.800 1.00 93.56 87 ILE A O 1
ATOM 599 N N . LEU A 1 88 ? -3.920 -1.035 -15.562 1.00 88.75 88 LEU A N 1
ATOM 600 C CA . LEU A 1 88 ? -2.624 -0.363 -15.408 1.00 88.75 88 LEU A CA 1
ATOM 601 C C . LEU A 1 88 ? -1.485 -1.129 -16.087 1.00 88.75 88 LEU A C 1
ATOM 603 O O . LEU A 1 88 ? -0.663 -0.515 -16.760 1.00 88.75 88 LEU A O 1
ATOM 607 N N . ILE A 1 89 ? -1.448 -2.457 -15.964 1.00 90.06 89 ILE A N 1
ATOM 608 C CA . ILE A 1 89 ? -0.441 -3.306 -16.617 1.00 90.06 89 ILE A CA 1
ATOM 609 C C . ILE A 1 89 ? -0.596 -3.253 -18.141 1.00 90.06 89 ILE A C 1
ATOM 611 O O . ILE A 1 89 ? 0.400 -3.137 -18.859 1.00 90.06 89 ILE A O 1
ATOM 615 N N . LEU A 1 90 ? -1.830 -3.314 -18.650 1.00 93.25 90 LEU A N 1
ATOM 616 C CA . LEU A 1 90 ? -2.104 -3.191 -20.083 1.00 93.25 90 LEU A CA 1
ATOM 617 C C . LEU A 1 90 ? -1.710 -1.804 -20.609 1.00 93.25 90 LEU A C 1
ATOM 619 O O . LEU A 1 90 ? -1.050 -1.713 -21.645 1.00 93.25 90 LEU A O 1
ATOM 623 N N . LEU A 1 91 ? -2.034 -0.739 -19.870 1.00 90.19 91 LEU A N 1
ATOM 624 C CA . LEU A 1 91 ? -1.631 0.628 -20.200 1.00 90.19 91 LEU A CA 1
ATOM 625 C C . LEU A 1 91 ? -0.114 0.796 -20.148 1.00 90.19 91 LEU A C 1
ATOM 627 O O . LEU A 1 91 ? 0.435 1.426 -21.040 1.00 90.19 91 LEU A O 1
ATOM 631 N N . ALA A 1 92 ? 0.578 0.216 -19.167 1.00 86.44 92 ALA A N 1
ATOM 632 C CA . ALA A 1 92 ? 2.035 0.271 -19.080 1.00 86.44 92 ALA A CA 1
ATOM 633 C C . ALA A 1 92 ? 2.697 -0.425 -20.281 1.00 86.44 92 ALA A C 1
ATOM 635 O O . ALA A 1 92 ? 3.610 0.127 -20.895 1.00 86.44 92 ALA A O 1
ATOM 636 N N . LYS A 1 93 ? 2.188 -1.601 -20.681 1.00 90.88 93 LYS A N 1
ATOM 637 C CA . LYS A 1 93 ? 2.648 -2.301 -21.892 1.00 90.88 93 LYS A CA 1
ATOM 638 C C . LYS A 1 93 ? 2.385 -1.492 -23.165 1.00 90.88 93 LYS A C 1
ATOM 640 O O . LYS A 1 93 ? 3.233 -1.466 -24.052 1.00 90.88 93 LYS A O 1
ATOM 645 N N . ALA A 1 94 ? 1.235 -0.826 -23.256 1.00 90.56 94 ALA A N 1
ATOM 646 C CA . ALA A 1 94 ? 0.903 0.040 -24.385 1.00 90.56 94 ALA A CA 1
ATOM 647 C C . ALA A 1 94 ? 1.754 1.324 -24.403 1.00 90.56 94 ALA A C 1
ATOM 649 O O . ALA A 1 94 ? 2.234 1.733 -25.458 1.00 90.56 94 ALA A O 1
ATOM 650 N N . ALA A 1 95 ? 2.002 1.926 -23.239 1.00 87.94 95 ALA A N 1
ATOM 651 C CA . ALA A 1 95 ? 2.799 3.138 -23.079 1.00 87.94 95 ALA A CA 1
ATOM 652 C C . ALA A 1 95 ? 4.265 2.924 -23.478 1.00 87.94 95 ALA A C 1
ATOM 654 O O . ALA A 1 95 ? 4.879 3.832 -24.027 1.00 87.94 95 ALA A O 1
ATOM 655 N N . GLY A 1 96 ? 4.800 1.706 -23.325 1.00 86.12 96 GLY A N 1
ATOM 656 C CA . GLY A 1 96 ? 6.117 1.346 -23.860 1.00 86.12 96 GLY A CA 1
ATOM 657 C C . GLY A 1 96 ? 6.260 1.558 -25.377 1.00 86.12 96 GLY A C 1
ATOM 658 O O . GLY A 1 96 ? 7.374 1.727 -25.861 1.00 86.12 96 GLY A O 1
ATOM 659 N N . ARG A 1 97 ? 5.149 1.600 -26.129 1.00 86.75 97 ARG A N 1
ATOM 660 C CA . ARG A 1 97 ? 5.137 1.942 -27.563 1.00 86.75 97 ARG A CA 1
ATOM 661 C C . ARG A 1 97 ? 4.888 3.424 -27.847 1.00 86.75 97 ARG A C 1
ATOM 663 O O . ARG A 1 97 ? 5.242 3.893 -28.921 1.00 86.75 97 ARG A O 1
ATOM 670 N N . ALA A 1 98 ? 4.280 4.154 -26.917 1.00 85.19 98 ALA A N 1
ATOM 671 C CA . ALA A 1 98 ? 3.874 5.542 -27.099 1.00 85.19 98 ALA A CA 1
ATOM 672 C C . ALA A 1 98 ? 4.432 6.402 -25.960 1.00 85.19 98 ALA A C 1
ATOM 674 O O . ALA A 1 98 ? 3.830 6.501 -24.890 1.00 85.19 98 ALA A O 1
ATOM 675 N N . GLN A 1 99 ? 5.567 7.066 -26.210 1.00 85.31 99 GLN A N 1
ATOM 676 C CA . GLN A 1 99 ? 6.278 7.882 -25.214 1.00 85.31 99 GLN A CA 1
ATOM 677 C C . GLN A 1 99 ? 5.376 8.915 -24.511 1.00 85.31 99 GLN A C 1
ATOM 679 O O . GLN A 1 99 ? 5.538 9.149 -23.316 1.00 85.31 99 GLN A O 1
ATOM 684 N N . GLY A 1 100 ? 4.377 9.476 -25.204 1.00 85.81 100 GLY A N 1
ATOM 685 C CA . GLY A 1 100 ? 3.437 10.438 -24.615 1.00 85.81 100 GLY A CA 1
ATOM 686 C C . GLY A 1 100 ? 2.521 9.855 -23.529 1.00 85.81 100 GLY A C 1
ATOM 687 O O . GLY A 1 100 ? 2.192 10.549 -22.571 1.00 85.81 100 GLY A O 1
ATOM 688 N N . LEU A 1 101 ? 2.148 8.571 -23.618 1.00 85.75 101 LEU A N 1
ATOM 689 C CA . LEU A 1 101 ? 1.291 7.933 -22.610 1.00 85.75 101 LEU A CA 1
ATOM 690 C C . LEU A 1 101 ? 2.026 7.712 -21.285 1.00 85.75 101 LEU A C 1
ATOM 692 O O . LEU A 1 101 ? 1.401 7.778 -20.229 1.00 85.75 101 LEU A O 1
ATOM 696 N N . VAL A 1 102 ? 3.347 7.506 -21.314 1.00 87.62 102 VAL A N 1
ATOM 697 C CA . VAL A 1 102 ? 4.156 7.299 -20.099 1.00 87.62 102 VAL A CA 1
ATOM 698 C C . VAL A 1 102 ? 4.049 8.499 -19.157 1.00 87.62 102 VAL A C 1
ATOM 700 O O . VAL A 1 102 ? 3.906 8.314 -17.949 1.00 87.62 102 VAL A O 1
ATOM 703 N N . VAL A 1 103 ? 4.032 9.718 -19.706 1.00 87.44 103 VAL A N 1
ATOM 704 C CA . VAL A 1 103 ? 3.968 10.970 -18.933 1.00 87.44 103 VAL A CA 1
ATOM 705 C C . VAL A 1 103 ? 2.672 11.087 -18.126 1.00 87.44 103 VAL A C 1
ATOM 707 O O . VAL A 1 103 ? 2.674 11.703 -17.069 1.00 87.44 103 VAL A O 1
ATOM 710 N N . ILE A 1 104 ? 1.578 10.473 -18.582 1.00 88.25 104 ILE A N 1
ATOM 711 C CA . ILE A 1 104 ? 0.275 10.514 -17.899 1.00 88.25 104 ILE A CA 1
ATOM 712 C C . ILE A 1 104 ? 0.092 9.285 -17.001 1.00 88.25 104 ILE A C 1
ATOM 714 O O . ILE A 1 104 ? -0.326 9.403 -15.848 1.00 88.25 104 ILE A O 1
ATOM 718 N N . VAL A 1 105 ? 0.421 8.096 -17.513 1.00 86.62 105 VAL A N 1
ATOM 719 C CA . VAL A 1 105 ? 0.192 6.821 -16.817 1.00 86.62 105 VAL A CA 1
ATOM 720 C C . VAL A 1 105 ? 1.075 6.694 -15.581 1.00 86.62 105 VAL A C 1
ATOM 722 O O . VAL A 1 105 ? 0.602 6.221 -14.549 1.00 86.62 105 VAL A O 1
ATOM 725 N N . LEU A 1 106 ? 2.332 7.139 -15.657 1.00 86.25 106 LEU A N 1
ATOM 726 C CA . LEU A 1 106 ? 3.274 7.027 -14.549 1.00 86.25 106 LEU A CA 1
ATOM 727 C C . LEU A 1 106 ? 2.830 7.830 -13.311 1.00 86.25 106 LEU A C 1
ATOM 729 O O . LEU A 1 106 ? 2.667 7.215 -12.255 1.00 86.25 106 LEU A O 1
ATOM 733 N N . PRO A 1 107 ? 2.566 9.152 -13.386 1.00 85.31 107 PRO A N 1
ATOM 734 C CA . PRO A 1 107 ? 2.116 9.902 -12.217 1.00 85.31 107 PRO A CA 1
ATOM 735 C C . PRO A 1 107 ? 0.736 9.449 -11.733 1.00 85.31 107 PRO A C 1
ATOM 737 O O . PRO A 1 107 ? 0.530 9.357 -10.524 1.00 85.31 107 PRO A O 1
ATOM 740 N N . ALA A 1 108 ? -0.192 9.102 -12.635 1.00 85.94 108 ALA A N 1
ATOM 741 C CA . ALA A 1 108 ? -1.498 8.576 -12.242 1.00 85.94 108 ALA A CA 1
ATOM 742 C C . ALA A 1 108 ? -1.362 7.266 -11.449 1.00 85.94 108 ALA A C 1
ATOM 744 O O . ALA A 1 108 ? -1.957 7.125 -10.381 1.00 85.94 108 ALA A O 1
ATOM 745 N N . GLY A 1 109 ? -0.530 6.339 -11.930 1.00 85.00 109 GLY A N 1
ATOM 746 C CA . GLY A 1 109 ? -0.224 5.086 -11.246 1.00 85.00 109 GLY A CA 1
ATOM 747 C C . GLY A 1 109 ? 0.400 5.316 -9.872 1.00 85.00 109 GLY A C 1
ATOM 748 O O . GLY A 1 109 ? -0.055 4.723 -8.898 1.00 85.00 109 GLY A O 1
ATOM 749 N N . VAL A 1 110 ? 1.377 6.224 -9.770 1.00 85.62 110 VAL A N 1
ATOM 750 C CA . VAL A 1 110 ? 2.019 6.586 -8.494 1.00 85.62 110 VAL A CA 1
ATOM 751 C C . VAL A 1 110 ? 1.003 7.161 -7.502 1.00 85.62 110 VAL A C 1
ATOM 753 O O . VAL A 1 110 ? 0.966 6.726 -6.353 1.00 85.62 110 VAL A O 1
ATOM 756 N N . LEU A 1 111 ? 0.131 8.078 -7.933 1.00 85.12 111 LEU A N 1
ATOM 757 C CA . LEU A 1 111 ? -0.914 8.649 -7.075 1.00 85.12 111 LEU A CA 1
ATOM 758 C C . LEU A 1 111 ? -1.914 7.588 -6.591 1.00 85.12 111 LEU A C 1
ATOM 760 O O . LEU A 1 111 ? -2.272 7.578 -5.413 1.00 85.12 111 LEU A O 1
ATOM 764 N N . LEU A 1 112 ? -2.332 6.675 -7.474 1.00 85.12 112 LEU A N 1
ATOM 765 C CA . LEU A 1 112 ? -3.208 5.545 -7.141 1.00 85.12 112 LEU A CA 1
ATOM 766 C C . LEU A 1 112 ? -2.563 4.595 -6.125 1.00 85.12 112 LEU A C 1
ATOM 768 O O . LEU A 1 112 ? -3.213 4.194 -5.159 1.00 85.12 112 LEU A O 1
ATOM 772 N N . LEU A 1 113 ? -1.285 4.269 -6.322 1.00 85.50 113 LEU A N 1
ATOM 773 C CA . LEU A 1 113 ? -0.496 3.433 -5.418 1.00 85.50 113 LEU A CA 1
ATOM 774 C C . LEU A 1 113 ? -0.392 4.054 -4.024 1.00 85.50 113 LEU A C 1
ATOM 776 O O . LEU A 1 113 ? -0.669 3.385 -3.030 1.00 85.50 113 LEU A O 1
ATOM 780 N N . LEU A 1 114 ? -0.033 5.336 -3.949 1.00 84.81 114 LEU A N 1
ATOM 781 C CA . LEU A 1 114 ? 0.121 6.049 -2.681 1.00 84.81 114 LEU A CA 1
ATOM 782 C C . LEU A 1 114 ? -1.219 6.192 -1.959 1.00 84.81 114 LEU A C 1
ATOM 784 O O . LEU A 1 114 ? -1.345 5.790 -0.803 1.00 84.81 114 LEU A O 1
ATOM 788 N N . GLY A 1 115 ? -2.253 6.665 -2.661 1.00 83.12 115 GLY A N 1
ATOM 789 C CA . GLY A 1 115 ? -3.603 6.783 -2.108 1.00 83.12 115 GLY A CA 1
ATOM 790 C C . GLY A 1 115 ? -4.138 5.448 -1.582 1.00 83.12 115 GLY A C 1
ATOM 791 O O . GLY A 1 115 ? -4.722 5.394 -0.495 1.00 83.12 115 GLY A O 1
ATOM 792 N N . GLY A 1 116 ? -3.876 4.358 -2.307 1.00 85.06 116 GLY A N 1
ATOM 793 C CA . GLY A 1 116 ? -4.253 3.011 -1.897 1.00 85.06 116 GLY A CA 1
ATOM 794 C C . GLY A 1 116 ? -3.494 2.501 -0.673 1.00 85.06 116 GLY A C 1
ATOM 795 O O . GLY A 1 116 ? -4.116 1.992 0.265 1.00 85.06 116 GLY A O 1
ATOM 796 N N . LEU A 1 117 ? -2.172 2.695 -0.627 1.00 85.25 117 LEU A N 1
ATOM 797 C CA . LEU A 1 117 ? -1.372 2.359 0.554 1.00 85.25 117 LEU A CA 1
ATOM 798 C C . LEU A 1 117 ? -1.852 3.138 1.788 1.00 85.25 117 LEU A C 1
ATOM 800 O O . LEU A 1 117 ? -1.849 2.596 2.892 1.00 85.25 117 LEU A O 1
ATOM 804 N N . ALA A 1 118 ? -2.286 4.394 1.615 1.00 85.31 118 ALA A N 1
ATOM 805 C CA . ALA A 1 118 ? -2.752 5.250 2.713 1.00 85.31 118 ALA A CA 1
ATOM 806 C C . ALA A 1 118 ? -3.996 4.691 3.375 1.00 85.31 118 ALA A C 1
ATOM 808 O O . ALA A 1 118 ? -4.065 4.608 4.605 1.00 85.31 118 ALA A O 1
ATOM 809 N N . ALA A 1 119 ? -4.967 4.307 2.548 1.00 85.00 119 ALA A N 1
ATOM 810 C CA . ALA A 1 119 ? -6.221 3.741 3.009 1.00 85.00 119 ALA A CA 1
ATOM 811 C C . ALA A 1 119 ? -5.972 2.456 3.813 1.00 85.00 119 ALA A C 1
ATOM 813 O O . ALA A 1 119 ? -6.508 2.303 4.911 1.00 85.00 119 ALA A O 1
ATOM 814 N N . ILE A 1 120 ? -5.094 1.577 3.321 1.00 88.50 120 ILE A N 1
ATOM 815 C CA . ILE A 1 120 ? -4.781 0.312 3.994 1.00 88.50 120 ILE A CA 1
ATOM 816 C C . ILE A 1 120 ? -3.976 0.509 5.267 1.00 88.50 120 ILE A C 1
ATOM 818 O O . ILE A 1 120 ? -4.301 -0.104 6.280 1.00 88.50 120 ILE A O 1
ATOM 822 N N . ALA A 1 121 ? -2.942 1.353 5.251 1.00 89.25 121 ALA A N 1
ATOM 823 C CA . ALA A 1 121 ? -2.145 1.610 6.448 1.00 89.25 121 ALA A CA 1
ATOM 824 C C . ALA A 1 121 ? -3.032 2.142 7.585 1.00 89.25 121 ALA A C 1
ATOM 826 O O . ALA A 1 121 ? -2.894 1.730 8.736 1.00 89.25 121 ALA A O 1
ATOM 827 N N . GLN A 1 122 ? -3.999 3.008 7.259 1.00 88.12 122 GLN A N 1
ATOM 828 C CA . GLN A 1 122 ? -4.986 3.477 8.229 1.00 88.12 122 GLN A CA 1
ATOM 829 C C . GLN A 1 122 ? -5.920 2.358 8.706 1.00 88.12 122 GLN A C 1
ATOM 831 O O . GLN A 1 122 ? -6.180 2.291 9.908 1.00 88.12 122 GLN A O 1
ATOM 836 N N . ASP A 1 123 ? -6.422 1.498 7.815 1.00 89.75 123 ASP A N 1
ATOM 837 C CA . ASP A 1 123 ? -7.297 0.378 8.193 1.00 89.75 123 ASP A CA 1
ATOM 838 C C . ASP A 1 123 ? -6.583 -0.628 9.110 1.00 89.75 123 ASP A C 1
ATOM 840 O O . ASP A 1 123 ? -7.061 -0.922 10.207 1.00 89.75 123 ASP A O 1
ATOM 844 N N . LEU A 1 124 ? -5.391 -1.084 8.719 1.00 91.56 124 LEU A N 1
ATOM 845 C CA . LEU A 1 124 ? -4.565 -1.995 9.515 1.00 91.56 124 LEU A CA 1
ATOM 846 C C . LEU A 1 124 ? -4.220 -1.383 10.872 1.00 91.56 124 LEU A C 1
ATOM 848 O O . LEU A 1 124 ? -4.386 -2.028 11.905 1.00 91.56 124 LEU A O 1
ATOM 852 N N . GLY A 1 125 ? -3.830 -0.108 10.889 1.00 91.19 125 GLY A N 1
ATOM 853 C CA . GLY A 1 125 ? -3.586 0.633 12.118 1.00 91.19 125 GLY A CA 1
ATOM 854 C C . GLY A 1 125 ? -4.793 0.668 13.052 1.00 91.19 125 GLY A C 1
ATOM 855 O O . GLY A 1 125 ? -4.655 0.438 14.252 1.00 91.19 125 GLY A O 1
ATOM 856 N N . ARG A 1 126 ? -5.996 0.924 12.518 1.00 91.25 126 ARG A N 1
ATOM 857 C CA . ARG A 1 126 ? -7.241 0.885 13.305 1.00 91.25 126 ARG A CA 1
ATOM 858 C C . ARG A 1 126 ? -7.477 -0.502 13.898 1.00 91.25 126 ARG A C 1
ATOM 860 O O . ARG A 1 126 ? -7.806 -0.580 15.076 1.00 91.25 126 ARG A O 1
ATOM 867 N N . ARG A 1 127 ? -7.272 -1.571 13.121 1.00 92.25 127 ARG A N 1
ATOM 868 C CA . ARG A 1 127 ? -7.441 -2.959 13.583 1.00 92.25 127 ARG A CA 1
ATOM 869 C C . ARG A 1 127 ? -6.457 -3.318 14.694 1.00 92.25 127 ARG A C 1
ATOM 871 O O . ARG A 1 127 ? -6.879 -3.860 15.707 1.00 92.25 127 ARG A O 1
ATOM 878 N N . ILE A 1 128 ? -5.180 -2.958 14.551 1.00 94.00 128 ILE A N 1
ATOM 879 C CA . ILE A 1 128 ? -4.148 -3.208 15.572 1.00 94.00 128 ILE A CA 1
ATOM 880 C C . ILE A 1 128 ? -4.507 -2.504 16.887 1.00 94.00 128 ILE A C 1
ATOM 882 O O . ILE A 1 128 ? -4.473 -3.115 17.952 1.00 94.00 128 ILE A O 1
ATOM 886 N N . PHE A 1 129 ? -4.900 -1.230 16.824 1.00 94.19 129 PHE A N 1
ATOM 887 C CA . PHE A 1 129 ? -5.290 -0.477 18.020 1.00 94.19 129 PHE A CA 1
ATOM 888 C C . PHE A 1 129 ? -6.593 -0.983 18.651 1.00 94.19 129 PHE A C 1
ATOM 890 O O . PHE A 1 129 ? -6.696 -1.010 19.877 1.00 94.19 129 PHE A O 1
ATOM 897 N N . ALA A 1 130 ? -7.557 -1.420 17.834 1.00 93.19 130 ALA A N 1
ATOM 898 C CA . ALA A 1 130 ? -8.789 -2.040 18.314 1.00 93.19 130 ALA A CA 1
ATOM 899 C C . ALA A 1 130 ? -8.508 -3.356 19.058 1.00 93.19 130 ALA A C 1
ATOM 901 O O . ALA A 1 130 ? -9.029 -3.549 20.151 1.00 93.19 130 ALA A O 1
ATOM 902 N N . LEU A 1 131 ? -7.629 -4.213 18.522 1.00 94.31 131 LEU A N 1
ATOM 903 C CA . LEU A 1 131 ? -7.189 -5.444 19.192 1.00 94.31 131 LEU A CA 1
ATOM 904 C C . LEU A 1 131 ? -6.436 -5.161 20.499 1.00 94.31 131 LEU A C 1
ATOM 906 O O . LEU A 1 131 ? -6.548 -5.924 21.451 1.00 94.31 131 LEU A O 1
ATOM 910 N N . ALA A 1 132 ? -5.702 -4.049 20.565 1.00 94.62 132 ALA A N 1
ATOM 911 C CA . ALA A 1 132 ? -5.009 -3.615 21.775 1.00 94.62 1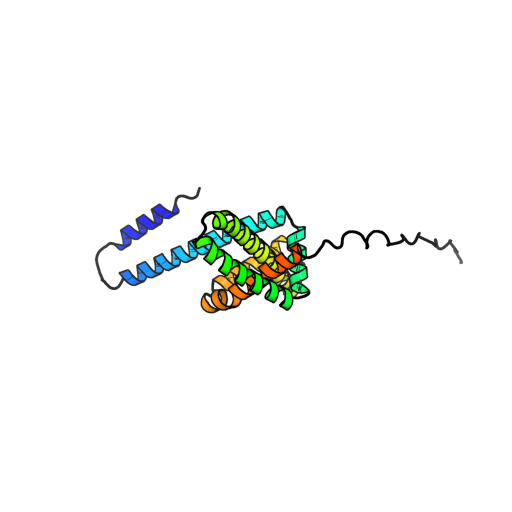32 ALA A CA 1
ATOM 912 C C . ALA A 1 132 ? -5.925 -2.924 22.808 1.00 94.62 132 ALA A C 1
ATOM 914 O O . ALA A 1 132 ? -5.433 -2.507 23.857 1.00 94.62 132 ALA A O 1
ATOM 915 N N . GLY A 1 133 ? -7.218 -2.731 22.515 1.00 94.56 133 GLY A N 1
ATOM 916 C CA . GLY A 1 133 ? -8.156 -2.028 23.398 1.00 94.56 133 GLY A CA 1
ATOM 917 C C . GLY A 1 133 ? -7.808 -0.552 23.636 1.00 94.56 133 GLY A C 1
ATOM 918 O O . GLY A 1 133 ? -8.202 0.017 24.651 1.00 94.56 133 GLY A O 1
ATOM 919 N N . ARG A 1 134 ? -7.040 0.082 22.737 1.00 92.88 134 ARG A N 1
ATOM 920 C CA . ARG A 1 134 ? -6.565 1.468 22.894 1.00 92.88 134 ARG A CA 1
ATOM 921 C C . ARG A 1 134 ? -7.138 2.378 21.814 1.00 92.88 134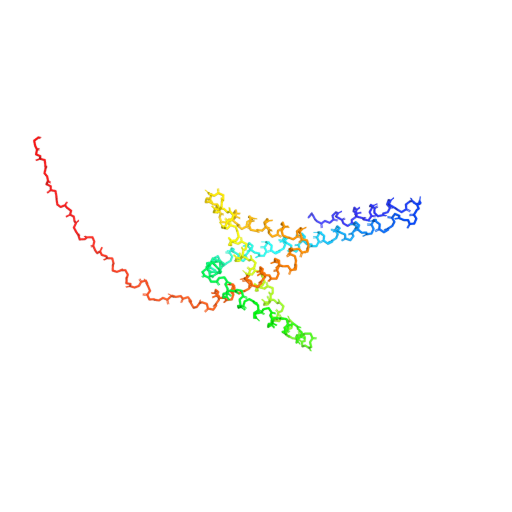 ARG A C 1
ATOM 923 O O . ARG A 1 134 ? -7.004 2.116 20.621 1.00 92.88 134 ARG A O 1
ATOM 930 N N . SER A 1 135 ? -7.673 3.529 22.215 1.00 87.81 135 SER A N 1
ATOM 931 C CA . SER A 1 135 ? -8.022 4.615 21.294 1.00 87.81 135 SER A CA 1
ATOM 932 C C . SER A 1 135 ? -6.760 5.389 20.892 1.00 87.81 135 SER A C 1
ATOM 934 O O . SER A 1 135 ? -6.397 6.396 21.497 1.00 87.81 135 SER A O 1
ATOM 936 N N . GLY A 1 136 ? -6.043 4.888 19.885 1.00 84.88 136 GLY A N 1
ATOM 937 C CA . GLY A 1 136 ? -4.818 5.517 19.388 1.00 84.88 136 GLY A CA 1
ATOM 938 C C . GLY A 1 136 ? -5.044 6.840 18.650 1.00 84.88 136 GLY A C 1
ATOM 939 O O . GLY A 1 136 ? -6.028 7.015 17.914 1.00 84.88 136 GLY A O 1
ATOM 940 N N . SER A 1 137 ? -4.065 7.745 18.759 1.00 90.50 137 SER A N 1
ATOM 941 C CA . SER A 1 137 ? -3.984 8.944 17.917 1.00 90.50 137 SER A CA 1
ATOM 942 C C . SER A 1 137 ? -3.977 8.567 16.426 1.00 90.50 137 SER A C 1
ATOM 944 O O . SER A 1 137 ? -3.611 7.452 16.038 1.00 90.50 137 SER A O 1
ATOM 946 N N . ARG A 1 138 ? -4.410 9.484 15.550 1.00 84.12 138 ARG A N 1
ATOM 947 C CA . ARG A 1 138 ? -4.461 9.225 14.097 1.00 84.12 138 ARG A CA 1
ATOM 948 C C . ARG A 1 138 ? -3.076 8.892 13.534 1.00 84.12 138 ARG A C 1
ATOM 950 O O . ARG A 1 138 ? -2.952 7.968 12.735 1.00 84.12 138 ARG A O 1
ATOM 957 N N . LEU A 1 139 ? -2.052 9.612 13.995 1.00 86.19 139 LEU A N 1
ATOM 958 C CA . LEU A 1 139 ? -0.663 9.378 13.609 1.00 86.19 139 LEU A CA 1
ATOM 959 C C . LEU A 1 139 ? -0.174 8.007 14.095 1.00 86.19 139 LEU A C 1
ATOM 961 O O . LEU A 1 139 ? 0.421 7.268 13.319 1.00 86.19 139 LEU A O 1
ATOM 965 N N . GLY A 1 140 ? -0.507 7.628 15.336 1.00 89.94 140 GLY A N 1
ATOM 966 C CA . GLY A 1 140 ? -0.159 6.319 15.892 1.00 89.94 140 GLY A CA 1
ATOM 967 C C . GLY A 1 140 ? -0.734 5.162 15.075 1.00 89.94 140 GLY A C 1
ATOM 968 O O . GLY A 1 140 ? -0.025 4.202 14.791 1.00 89.94 140 GLY A O 1
ATOM 969 N N . ARG A 1 141 ? -1.985 5.283 14.611 1.00 88.75 141 ARG A N 1
ATOM 970 C CA . ARG A 1 141 ? -2.603 4.292 13.713 1.00 88.75 141 ARG A CA 1
ATOM 971 C C . ARG A 1 141 ? -1.856 4.179 12.382 1.00 88.75 141 ARG A C 1
ATOM 973 O O . ARG A 1 141 ? -1.564 3.071 11.952 1.00 88.75 141 ARG A O 1
ATOM 980 N N . ILE A 1 142 ? -1.505 5.304 11.756 1.00 86.44 142 ILE A N 1
ATOM 981 C CA . ILE A 1 142 ? -0.740 5.303 10.498 1.00 86.44 142 ILE A CA 1
ATOM 982 C C . ILE A 1 142 ? 0.624 4.626 10.695 1.00 86.44 142 ILE A C 1
ATOM 984 O O . ILE A 1 142 ? 0.978 3.745 9.916 1.00 86.44 142 ILE A O 1
ATOM 988 N N . LEU A 1 143 ? 1.358 4.990 11.751 1.00 89.31 143 LEU A N 1
ATOM 989 C CA . LEU A 1 143 ? 2.665 4.404 12.064 1.00 89.31 143 LEU A CA 1
ATOM 990 C C . LEU A 1 143 ? 2.574 2.900 12.345 1.00 89.31 143 LEU A C 1
ATOM 992 O O . LEU A 1 143 ? 3.401 2.147 11.842 1.00 89.31 143 LEU A O 1
ATOM 996 N N . ALA A 1 144 ? 1.555 2.446 13.080 1.00 91.94 144 ALA A N 1
ATOM 997 C CA . ALA A 1 144 ? 1.341 1.022 13.336 1.00 91.94 144 ALA A CA 1
ATOM 998 C C . ALA A 1 144 ? 1.050 0.234 12.048 1.00 91.94 144 ALA A C 1
ATOM 1000 O O . ALA A 1 144 ? 1.590 -0.854 11.857 1.00 91.94 144 ALA A O 1
ATOM 1001 N N . GLY A 1 145 ? 0.248 0.793 11.135 1.00 90.12 145 GLY A N 1
ATOM 1002 C CA . GLY A 1 145 ? 0.010 0.184 9.824 1.00 90.12 145 GLY A CA 1
ATOM 1003 C C . GLY A 1 145 ? 1.287 0.076 8.991 1.00 90.12 145 GLY A C 1
ATOM 1004 O O . GLY A 1 145 ? 1.564 -0.971 8.412 1.00 90.12 145 GLY A O 1
ATOM 1005 N N . TRP A 1 146 ? 2.109 1.126 8.976 1.00 88.25 146 TRP A N 1
ATOM 1006 C CA . TRP A 1 146 ? 3.406 1.108 8.298 1.00 88.25 146 TRP A CA 1
ATOM 1007 C C . TRP A 1 146 ? 4.406 0.138 8.938 1.00 88.25 146 TRP A C 1
ATOM 1009 O O . TRP A 1 146 ? 5.116 -0.557 8.216 1.00 88.25 146 TRP A O 1
ATOM 1019 N N . ALA A 1 147 ? 4.432 0.020 10.266 1.00 89.31 147 ALA A N 1
ATOM 1020 C CA . ALA A 1 147 ? 5.252 -0.979 10.948 1.00 89.31 147 ALA A CA 1
ATOM 1021 C C . ALA A 1 147 ? 4.885 -2.408 10.508 1.00 89.31 147 ALA A C 1
ATOM 1023 O O . ALA A 1 147 ? 5.768 -3.235 10.293 1.00 89.31 147 ALA A O 1
ATOM 1024 N N . LEU A 1 148 ? 3.594 -2.682 10.287 1.00 89.31 148 LEU A N 1
ATOM 1025 C CA . LEU A 1 148 ? 3.147 -3.966 9.750 1.00 89.31 148 LEU A CA 1
ATOM 1026 C C . LEU A 1 148 ? 3.589 -4.172 8.292 1.00 89.31 148 LEU A C 1
ATOM 1028 O O . LEU A 1 148 ? 3.990 -5.275 7.934 1.00 89.31 148 LEU A O 1
ATOM 1032 N N . PHE A 1 149 ? 3.579 -3.123 7.462 1.00 84.75 149 PHE A N 1
ATOM 1033 C CA . PHE A 1 149 ? 4.134 -3.189 6.104 1.00 84.75 149 PHE A CA 1
ATOM 1034 C C . PHE A 1 149 ? 5.640 -3.470 6.097 1.00 84.75 149 PHE A C 1
ATOM 1036 O O . PHE A 1 149 ? 6.094 -4.270 5.284 1.00 84.75 149 PHE A O 1
ATOM 1043 N N . LEU A 1 150 ? 6.407 -2.859 7.005 1.00 84.25 150 LEU A N 1
ATOM 1044 C CA . LEU A 1 150 ? 7.831 -3.162 7.198 1.00 84.25 150 LEU A CA 1
ATOM 1045 C C . LEU A 1 150 ? 8.039 -4.627 7.579 1.00 84.25 150 LEU A C 1
ATOM 1047 O O . LEU A 1 150 ? 8.886 -5.302 6.998 1.00 84.25 150 LEU A O 1
ATOM 1051 N N . LEU A 1 151 ? 7.233 -5.132 8.515 1.00 85.75 151 LEU A N 1
ATOM 1052 C CA . LEU A 1 151 ? 7.302 -6.525 8.942 1.00 85.75 151 LEU A CA 1
ATOM 1053 C C . LEU A 1 151 ? 6.939 -7.487 7.800 1.00 85.75 151 LEU A C 1
ATOM 1055 O O . LEU A 1 151 ? 7.619 -8.488 7.601 1.00 85.75 151 LEU A O 1
ATOM 1059 N N . ALA A 1 152 ? 5.922 -7.153 7.001 1.00 84.62 152 ALA A N 1
ATOM 1060 C CA . ALA A 1 152 ? 5.561 -7.913 5.807 1.00 84.62 152 ALA A CA 1
ATOM 1061 C C . ALA A 1 152 ? 6.688 -7.887 4.760 1.00 84.62 152 ALA A C 1
ATOM 1063 O O . ALA A 1 152 ? 7.032 -8.927 4.202 1.00 84.62 152 ALA A O 1
ATOM 1064 N N . ALA A 1 153 ? 7.311 -6.729 4.527 1.00 79.75 153 ALA A N 1
ATOM 1065 C CA . ALA A 1 153 ? 8.425 -6.584 3.592 1.00 79.75 153 ALA A CA 1
ATOM 1066 C C . ALA A 1 153 ? 9.665 -7.393 4.009 1.00 79.75 153 ALA A C 1
ATOM 1068 O O . ALA A 1 153 ? 10.383 -7.877 3.135 1.00 79.75 153 ALA A O 1
ATOM 1069 N N . ALA A 1 154 ? 9.878 -7.590 5.317 1.00 82.00 154 ALA A N 1
ATOM 1070 C CA . ALA A 1 154 ? 10.938 -8.441 5.858 1.00 82.00 154 ALA A CA 1
ATOM 1071 C C . ALA A 1 154 ? 10.715 -9.944 5.593 1.00 82.00 154 ALA A C 1
ATOM 1073 O O . ALA A 1 154 ? 11.647 -10.736 5.713 1.00 82.00 154 ALA A O 1
ATOM 1074 N N . THR A 1 155 ? 9.502 -10.346 5.199 1.00 86.50 155 THR A N 1
ATOM 1075 C CA . THR A 1 155 ? 9.175 -11.721 4.796 1.00 86.50 155 THR A CA 1
ATOM 1076 C C . THR A 1 155 ? 9.061 -11.812 3.268 1.00 86.50 155 THR A C 1
ATOM 1078 O O . THR A 1 155 ? 7.967 -11.653 2.734 1.00 86.50 155 THR A O 1
ATOM 1081 N N . PRO A 1 156 ? 10.148 -12.055 2.512 1.00 75.69 156 PRO A N 1
ATOM 1082 C CA . PRO A 1 156 ? 10.145 -11.894 1.054 1.00 75.69 156 PRO A CA 1
ATOM 1083 C C . PRO A 1 156 ? 9.121 -12.794 0.355 1.00 75.69 156 PRO A C 1
ATOM 1085 O O . PRO A 1 156 ? 8.324 -12.315 -0.444 1.00 75.69 156 PRO A O 1
ATOM 1088 N N . TYR A 1 157 ? 9.065 -14.081 0.700 1.00 85.06 157 TYR A N 1
ATOM 1089 C CA . TYR A 1 157 ? 8.166 -15.021 0.025 1.00 85.06 157 TYR A CA 1
ATOM 1090 C C . TYR A 1 157 ? 6.684 -14.716 0.280 1.00 85.06 157 TYR A C 1
ATOM 1092 O O . TYR A 1 157 ? 5.900 -14.599 -0.656 1.00 85.06 157 TYR A O 1
ATOM 1100 N N . LEU A 1 158 ? 6.287 -14.541 1.541 1.00 85.25 158 LEU A N 1
ATOM 1101 C CA . LEU A 1 158 ? 4.881 -14.316 1.879 1.00 85.25 158 LEU A CA 1
ATOM 1102 C C . LEU A 1 158 ? 4.461 -12.861 1.634 1.00 85.25 158 LEU A C 1
ATOM 1104 O O . LEU A 1 158 ? 3.410 -12.587 1.052 1.00 85.25 158 LEU A O 1
ATOM 1108 N N . GLY A 1 159 ? 5.311 -11.927 2.049 1.00 81.88 159 GLY A N 1
ATOM 1109 C CA . GLY A 1 159 ? 5.096 -10.494 1.951 1.00 81.88 159 GLY A CA 1
ATOM 1110 C C . GLY A 1 159 ? 4.983 -10.005 0.518 1.00 81.88 159 GLY A C 1
ATOM 1111 O O . GLY A 1 159 ? 4.083 -9.230 0.220 1.00 81.88 159 GLY A O 1
ATOM 1112 N N . TRP A 1 160 ? 5.852 -10.463 -0.385 1.00 82.75 160 TRP A N 1
ATOM 1113 C CA . TRP A 1 160 ? 5.902 -9.913 -1.740 1.00 82.75 160 TRP A CA 1
ATOM 1114 C C . TRP A 1 160 ? 4.984 -10.633 -2.718 1.00 82.75 160 TRP A C 1
ATOM 1116 O O . TRP A 1 160 ? 4.432 -9.981 -3.598 1.00 82.75 160 TRP A O 1
ATOM 1126 N N . PHE A 1 161 ? 4.806 -11.951 -2.584 1.00 86.44 161 PHE A N 1
ATOM 1127 C CA . PHE A 1 161 ? 4.01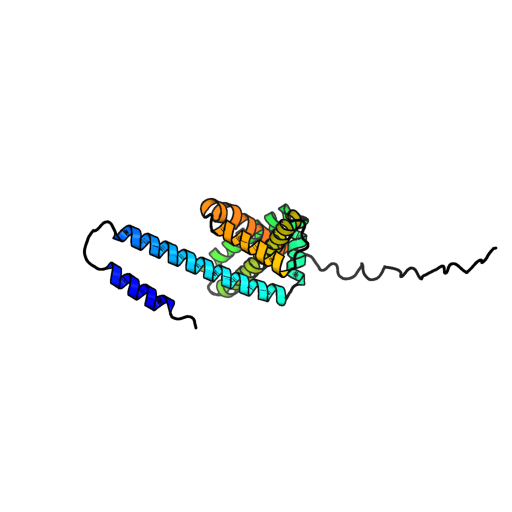8 -12.721 -3.552 1.00 86.44 161 PHE A CA 1
ATOM 1128 C C . PHE A 1 161 ? 2.549 -12.869 -3.162 1.00 86.44 161 PHE A C 1
ATOM 1130 O O . PHE A 1 161 ? 1.703 -12.981 -4.044 1.00 86.44 161 PHE A O 1
ATOM 1137 N N . VAL A 1 162 ? 2.228 -12.847 -1.865 1.00 90.94 162 VAL A N 1
ATOM 1138 C CA . VAL A 1 162 ? 0.849 -13.037 -1.390 1.00 90.94 162 VAL A CA 1
ATOM 1139 C C . VAL A 1 162 ? 0.297 -11.738 -0.826 1.00 90.94 162 VAL A C 1
ATOM 1141 O O . VAL A 1 162 ? -0.675 -11.192 -1.344 1.00 90.94 162 VAL A O 1
ATOM 1144 N N . VAL A 1 163 ? 0.934 -11.204 0.214 1.00 88.69 163 VAL A N 1
ATOM 1145 C CA . VAL A 1 163 ? 0.405 -10.047 0.946 1.00 88.69 163 VAL A CA 1
ATOM 1146 C C . VAL A 1 163 ? 0.467 -8.780 0.090 1.00 88.69 163 VAL A C 1
ATOM 1148 O O . VAL A 1 163 ? -0.514 -8.050 0.004 1.00 88.69 163 VAL A O 1
ATOM 1151 N N . GLY A 1 164 ? 1.580 -8.539 -0.598 1.00 87.50 164 GLY A N 1
ATOM 1152 C CA . GLY A 1 164 ? 1.826 -7.344 -1.402 1.00 87.50 164 GLY A CA 1
ATOM 1153 C C . GLY A 1 164 ? 0.768 -7.113 -2.483 1.00 87.50 164 GLY A C 1
ATOM 1154 O O . GLY A 1 164 ? 0.129 -6.063 -2.458 1.00 87.50 164 GLY A O 1
ATOM 1155 N N . PRO A 1 165 ? 0.516 -8.071 -3.394 1.00 89.69 165 PRO A N 1
ATOM 1156 C CA . PRO A 1 165 ? -0.477 -7.920 -4.454 1.00 89.69 165 PRO A CA 1
ATOM 1157 C C . PRO A 1 165 ? -1.898 -7.760 -3.910 1.00 89.69 165 PRO A C 1
ATOM 1159 O O . PRO A 1 165 ? -2.663 -6.948 -4.428 1.00 89.69 165 PRO A O 1
ATOM 1162 N N . ILE A 1 166 ? -2.240 -8.487 -2.838 1.00 92.06 166 ILE A N 1
ATOM 1163 C CA . ILE A 1 166 ? -3.558 -8.402 -2.195 1.00 92.06 166 ILE A CA 1
ATOM 1164 C C . ILE A 1 166 ? -3.766 -7.018 -1.580 1.00 92.06 166 ILE A C 1
ATOM 1166 O O . ILE A 1 166 ? -4.793 -6.385 -1.834 1.00 92.06 166 ILE A O 1
ATOM 1170 N N . LEU A 1 167 ? -2.794 -6.525 -0.805 1.00 89.88 167 LEU A N 1
ATOM 1171 C CA . LEU A 1 167 ? -2.855 -5.184 -0.229 1.00 89.88 167 LEU A CA 1
ATOM 1172 C C . LEU A 1 167 ? -2.867 -4.133 -1.342 1.00 89.88 167 LEU A C 1
ATOM 1174 O O . LEU A 1 167 ? -3.698 -3.237 -1.330 1.00 89.88 167 LEU A O 1
ATOM 1178 N N . LEU A 1 168 ? -2.033 -4.266 -2.368 1.00 89.38 168 LEU A N 1
ATOM 1179 C CA . LEU A 1 168 ? -2.019 -3.320 -3.476 1.00 89.38 168 LEU A CA 1
ATOM 1180 C C . LEU A 1 168 ? -3.389 -3.221 -4.167 1.00 89.38 168 LEU A C 1
ATOM 1182 O O . LEU A 1 168 ? -3.902 -2.118 -4.364 1.00 89.38 168 LEU A O 1
ATOM 1186 N N . ALA A 1 169 ? -4.013 -4.363 -4.465 1.00 93.62 169 ALA A N 1
ATOM 1187 C CA . ALA A 1 169 ? -5.347 -4.415 -5.049 1.00 93.62 169 ALA A CA 1
ATOM 1188 C C . ALA A 1 169 ? -6.399 -3.790 -4.117 1.00 93.62 169 ALA A C 1
ATOM 1190 O O . ALA A 1 169 ? -7.118 -2.879 -4.525 1.00 93.62 169 ALA A O 1
ATOM 1191 N N . LEU A 1 170 ? -6.463 -4.205 -2.849 1.00 92.12 170 LEU A N 1
ATOM 1192 C CA . LEU A 1 170 ? -7.400 -3.636 -1.870 1.00 92.12 170 LEU A CA 1
ATOM 1193 C C . LEU A 1 170 ? -7.259 -2.115 -1.744 1.00 92.12 170 LEU A C 1
ATOM 1195 O O . LEU A 1 170 ? -8.264 -1.410 -1.648 1.00 92.12 170 LEU A O 1
ATOM 1199 N N . GLY A 1 171 ? -6.027 -1.609 -1.774 1.00 89.50 171 GLY A N 1
ATOM 1200 C CA . GLY A 1 171 ? -5.728 -0.197 -1.588 1.00 89.50 171 GLY A CA 1
ATOM 1201 C C . GLY A 1 171 ? -6.204 0.608 -2.781 1.00 89.50 171 GLY A C 1
ATOM 1202 O O . GLY A 1 171 ? -6.988 1.544 -2.625 1.00 89.50 171 GLY A O 1
ATOM 1203 N N . ILE A 1 172 ? -5.780 0.203 -3.979 1.00 90.50 172 ILE A N 1
ATOM 1204 C CA . ILE A 1 172 ? -6.178 0.845 -5.235 1.00 90.50 172 ILE A CA 1
ATOM 1205 C C . ILE A 1 172 ? -7.700 0.826 -5.384 1.00 90.50 172 ILE A C 1
ATOM 1207 O O . ILE A 1 172 ? -8.305 1.852 -5.688 1.00 90.50 172 ILE A O 1
ATOM 1211 N N . GLY A 1 173 ? -8.341 -0.314 -5.128 1.00 91.50 173 GLY A N 1
ATOM 1212 C CA . GLY A 1 173 ? -9.786 -0.434 -5.259 1.00 91.50 173 GLY A CA 1
ATOM 1213 C C . GLY A 1 173 ? -10.559 0.369 -4.215 1.00 91.50 173 GLY A C 1
ATOM 1214 O O . GLY A 1 173 ? -11.538 1.028 -4.558 1.00 91.50 173 GLY A O 1
ATOM 1215 N N . GLY A 1 174 ? -10.100 0.391 -2.962 1.00 88.94 174 GLY A N 1
ATOM 1216 C CA . GLY A 1 174 ? -10.659 1.246 -1.914 1.00 88.94 174 GLY A CA 1
ATOM 1217 C C . GLY A 1 174 ? -10.562 2.732 -2.256 1.00 88.94 174 GLY A C 1
ATOM 1218 O O . GLY A 1 174 ? -11.530 3.481 -2.103 1.00 88.94 174 GLY A O 1
ATOM 1219 N N . PHE A 1 175 ? -9.411 3.145 -2.786 1.00 89.44 175 PHE A N 1
ATOM 1220 C CA . PHE A 1 175 ? -9.185 4.507 -3.248 1.00 89.44 175 PHE A CA 1
ATOM 1221 C C . PHE A 1 175 ? -10.091 4.858 -4.435 1.00 89.44 175 PHE A C 1
ATOM 1223 O O . PHE A 1 175 ? -10.813 5.852 -4.373 1.00 89.44 175 PHE A O 1
ATOM 1230 N N . LEU A 1 176 ? -10.160 4.016 -5.468 1.00 91.69 176 LEU A N 1
ATOM 1231 C CA . LEU A 1 176 ? -11.047 4.218 -6.619 1.00 91.69 176 LEU A CA 1
ATOM 1232 C C . LEU A 1 176 ? -12.523 4.276 -6.222 1.00 91.69 176 LEU A C 1
ATOM 1234 O O . LEU A 1 176 ? -13.239 5.169 -6.664 1.00 91.69 176 LEU A O 1
ATOM 1238 N N . LEU A 1 177 ? -12.983 3.381 -5.346 1.00 91.81 177 LEU A N 1
ATOM 1239 C CA . LEU A 1 177 ? -14.352 3.416 -4.830 1.00 91.81 177 LEU A CA 1
ATOM 1240 C C . LEU A 1 177 ? -14.640 4.705 -4.054 1.00 91.81 177 LEU A C 1
ATOM 1242 O O . LEU A 1 177 ? -15.764 5.198 -4.098 1.00 91.81 177 LEU A O 1
ATOM 1246 N N . SER A 1 178 ? -13.643 5.274 -3.372 1.00 88.81 178 SER A N 1
ATOM 1247 C CA . SER A 1 178 ? -13.788 6.562 -2.687 1.00 88.81 178 SER A CA 1
ATOM 1248 C C . SER A 1 178 ? -13.914 7.741 -3.656 1.00 88.81 178 SER A C 1
ATOM 1250 O O . SER A 1 178 ? -14.652 8.679 -3.360 1.00 88.81 178 SER A O 1
ATOM 1252 N N . LEU A 1 179 ? -13.247 7.672 -4.815 1.00 88.75 179 LEU A N 1
ATOM 1253 C CA . LEU A 1 179 ? -13.341 8.673 -5.881 1.00 88.75 179 LEU A CA 1
ATOM 1254 C C . LEU A 1 179 ? -14.657 8.554 -6.660 1.00 88.75 179 LEU A C 1
ATOM 1256 O O . LEU A 1 179 ? -15.264 9.561 -7.010 1.00 88.75 179 LEU A O 1
ATOM 1260 N N . LEU A 1 180 ? -15.107 7.323 -6.915 1.00 90.19 180 LEU A N 1
ATOM 1261 C CA . LEU A 1 180 ? -16.351 7.030 -7.633 1.00 90.19 180 LEU A CA 1
ATOM 1262 C C . LEU A 1 180 ? -17.598 7.224 -6.767 1.00 90.19 180 LEU A C 1
ATOM 1264 O O . LEU A 1 180 ? -18.692 7.440 -7.292 1.00 90.19 180 LEU A O 1
ATOM 1268 N N . ALA A 1 181 ? -17.457 7.145 -5.442 1.00 86.00 181 ALA A N 1
ATOM 1269 C CA . ALA A 1 181 ? -18.529 7.468 -4.522 1.00 86.00 181 ALA A CA 1
ATOM 1270 C C . ALA A 1 181 ? -18.874 8.950 -4.676 1.00 86.00 181 ALA A C 1
ATOM 1272 O O . ALA A 1 181 ? -18.197 9.819 -4.123 1.00 86.00 181 ALA A O 1
ATOM 1273 N N . ARG A 1 182 ? -19.960 9.232 -5.411 1.00 77.94 182 ARG A N 1
ATOM 1274 C CA . ARG A 1 182 ? -20.550 10.570 -5.448 1.00 77.94 182 ARG A CA 1
ATOM 1275 C C . ARG A 1 182 ? -20.686 11.045 -4.001 1.00 77.94 182 ARG A C 1
ATOM 1277 O O . ARG A 1 182 ? -21.238 10.291 -3.189 1.00 77.94 182 ARG A O 1
ATOM 1284 N N . PRO A 1 183 ? -20.164 12.235 -3.648 1.00 68.62 183 PRO A N 1
ATOM 1285 C CA . PRO A 1 183 ? -20.434 12.795 -2.341 1.00 68.62 183 PRO A CA 1
ATOM 1286 C C . PRO A 1 183 ? -21.949 12.780 -2.195 1.00 68.62 183 PRO A C 1
ATOM 1288 O O . PRO A 1 183 ? -22.650 13.337 -3.036 1.00 68.62 183 PRO A O 1
ATOM 1291 N N . ALA A 1 184 ? -22.460 12.099 -1.170 1.00 59.09 184 ALA A N 1
ATOM 1292 C CA . ALA A 1 184 ? -23.886 12.058 -0.848 1.00 59.09 184 ALA A CA 1
ATOM 1293 C C . ALA A 1 184 ? -24.379 13.433 -0.339 1.00 59.09 184 ALA A C 1
ATOM 1295 O O . ALA A 1 184 ? -25.218 13.528 0.552 1.00 59.09 184 ALA A O 1
ATOM 1296 N N . GLY A 1 185 ? -23.795 14.509 -0.867 1.00 57.62 185 GLY A N 1
ATOM 1297 C CA . GLY A 1 185 ? -24.110 15.883 -0.571 1.00 57.62 185 GLY A CA 1
ATOM 1298 C C . GLY A 1 185 ? -25.477 16.208 -1.140 1.00 57.62 185 GLY A C 1
ATOM 1299 O O . GLY A 1 185 ? -25.696 16.143 -2.346 1.00 57.62 185 GLY A O 1
ATOM 1300 N N . GLY A 1 186 ? -26.381 16.565 -0.238 1.00 51.56 186 GLY A N 1
ATOM 1301 C CA . GLY A 1 186 ? -27.507 17.424 -0.569 1.00 51.56 186 GLY A CA 1
ATOM 1302 C C . GLY A 1 186 ? -28.799 17.102 0.163 1.00 51.56 186 GLY A C 1
ATOM 1303 O O . GLY A 1 186 ? -29.526 18.031 0.477 1.00 51.56 186 GLY A O 1
ATOM 1304 N N . LYS A 1 187 ? -29.101 15.831 0.463 1.00 53.09 187 LYS A N 1
ATOM 1305 C CA . LYS A 1 187 ? -30.447 15.476 0.961 1.00 53.09 187 LYS A CA 1
ATOM 1306 C C . LYS A 1 187 ? -30.582 15.205 2.460 1.00 53.09 187 LYS A C 1
ATOM 1308 O O . LYS A 1 187 ? -31.685 15.323 2.963 1.00 53.09 187 LYS A O 1
ATOM 1313 N N . ALA A 1 188 ? -29.507 14.911 3.193 1.00 52.50 188 ALA A N 1
ATOM 1314 C CA . ALA A 1 188 ? -29.625 14.549 4.616 1.00 52.50 188 ALA A CA 1
ATOM 1315 C C . ALA A 1 188 ? -29.464 15.722 5.607 1.00 52.50 188 ALA A C 1
ATOM 1317 O O . ALA A 1 188 ? -29.705 15.542 6.792 1.00 52.50 188 ALA A O 1
ATOM 1318 N N . ALA A 1 189 ? -29.058 16.915 5.153 1.00 54.12 189 ALA A N 1
ATOM 1319 C CA . ALA A 1 189 ? -28.845 18.074 6.033 1.00 54.12 189 ALA A CA 1
ATOM 1320 C C . ALA A 1 189 ? -30.036 19.055 6.085 1.00 54.12 189 ALA A C 1
ATOM 1322 O O . ALA A 1 189 ? -29.986 20.014 6.846 1.00 54.12 189 ALA A O 1
ATOM 1323 N N . ALA A 1 190 ? -31.092 18.833 5.293 1.00 57.38 190 ALA A N 1
ATOM 1324 C CA . ALA A 1 190 ? -32.264 19.714 5.242 1.00 57.38 190 ALA A CA 1
ATOM 1325 C C . ALA A 1 190 ? -33.434 19.251 6.133 1.00 57.38 190 ALA A C 1
ATOM 1327 O O . ALA A 1 190 ? -34.422 19.964 6.242 1.00 57.38 190 ALA A O 1
ATOM 1328 N N . GLU A 1 191 ? -33.340 18.084 6.777 1.00 55.28 191 GLU A N 1
ATOM 1329 C CA . GLU A 1 191 ? -34.485 17.474 7.466 1.00 55.28 191 GLU A CA 1
ATOM 1330 C C . GLU A 1 191 ? -34.075 16.778 8.772 1.00 55.28 191 GLU A C 1
ATOM 1332 O O . GLU A 1 191 ? -34.520 15.686 9.102 1.00 55.28 191 GLU A O 1
ATOM 1337 N N . THR A 1 192 ? -33.226 17.428 9.567 1.00 57.44 192 THR A N 1
ATOM 1338 C CA . THR A 1 192 ? -33.441 17.336 11.016 1.00 57.44 192 THR A CA 1
ATOM 1339 C C . THR A 1 192 ? -34.304 18.540 11.343 1.00 57.44 192 THR A C 1
ATOM 1341 O O . THR A 1 192 ? -33.747 19.631 11.495 1.00 57.44 192 THR A O 1
ATOM 1344 N N . PRO A 1 193 ? -35.647 18.418 11.381 1.00 63.06 193 PRO A N 1
ATOM 1345 C CA . PRO A 1 193 ? -36.430 19.417 12.076 1.00 63.06 193 PRO A CA 1
ATOM 1346 C C . PRO A 1 193 ? -35.811 19.479 13.465 1.00 63.06 193 PRO A C 1
ATOM 1348 O O . PRO A 1 193 ? -35.781 18.481 14.187 1.00 63.06 193 PRO A O 1
ATOM 1351 N N . VAL A 1 194 ? -35.212 20.623 13.795 1.00 68.75 194 VAL A N 1
ATOM 1352 C CA . VAL A 1 194 ? -34.961 20.993 15.179 1.00 68.75 194 VAL A CA 1
ATOM 1353 C C . VAL A 1 194 ? -36.328 20.859 15.819 1.00 68.75 194 VAL A C 1
ATOM 1355 O O . VAL A 1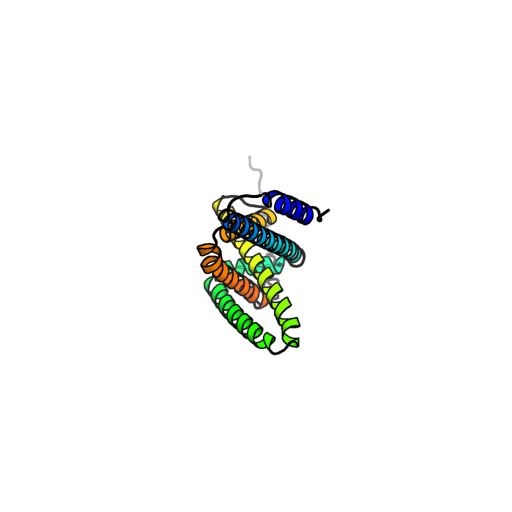 194 ? -37.191 21.712 15.618 1.00 68.75 194 VAL A O 1
ATOM 1358 N N . ALA A 1 195 ? -36.568 19.719 16.466 1.00 66.50 195 ALA A N 1
ATOM 1359 C CA . ALA A 1 195 ? -37.707 19.538 17.327 1.00 66.50 195 ALA A CA 1
ATOM 1360 C C . ALA A 1 195 ? -37.545 20.656 18.344 1.00 66.50 195 ALA A C 1
ATOM 1362 O O . ALA A 1 195 ? -36.644 20.619 19.186 1.00 66.50 195 ALA A O 1
ATOM 1363 N N . ALA A 1 196 ? -38.314 21.725 18.134 1.00 67.25 196 ALA A N 1
ATOM 1364 C CA . ALA A 1 196 ? -38.333 22.866 19.015 1.00 67.25 196 ALA A CA 1
ATOM 1365 C C . ALA A 1 196 ? -38.480 22.306 20.433 1.00 67.25 196 ALA A C 1
ATOM 1367 O O . ALA A 1 196 ? -39.320 21.417 20.610 1.00 67.25 196 ALA A O 1
ATOM 1368 N N . PRO A 1 197 ? -37.671 22.750 21.410 1.00 67.62 197 PRO A N 1
ATOM 1369 C CA . PRO A 1 197 ? -37.801 22.311 22.791 1.00 67.62 197 PRO A CA 1
ATOM 1370 C C . PRO A 1 197 ? -39.205 22.682 23.278 1.00 67.62 197 PRO A C 1
ATOM 1372 O O . PRO A 1 197 ? -39.469 23.792 23.730 1.00 67.62 197 PRO A O 1
ATOM 1375 N N . THR A 1 198 ? -40.139 21.754 23.101 1.00 68.81 198 THR A N 1
ATOM 1376 C CA . THR A 1 198 ? -41.519 21.852 23.538 1.00 68.81 198 THR A CA 1
ATOM 1377 C C . THR A 1 198 ? -41.560 21.123 24.859 1.00 68.81 198 THR A C 1
ATOM 1379 O O . THR A 1 198 ? -41.448 19.902 24.912 1.00 68.81 198 THR A O 1
ATOM 1382 N N . GLY A 1 199 ? -41.674 21.897 25.932 1.00 63.41 199 GLY A N 1
ATOM 1383 C CA . GLY A 1 199 ? -41.928 21.365 27.262 1.00 63.41 199 GLY A CA 1
ATOM 1384 C C . GLY A 1 199 ? -40.827 21.687 28.252 1.00 63.41 199 GLY A C 1
ATOM 1385 O O . GLY A 1 199 ? -40.062 20.821 28.659 1.00 63.41 199 GLY A O 1
ATOM 1386 N N . ALA A 1 200 ? -40.814 22.938 28.703 1.00 65.12 200 ALA A N 1
ATOM 1387 C CA . ALA A 1 200 ? -40.472 23.216 30.085 1.00 65.12 200 ALA A CA 1
ATOM 1388 C C . ALA A 1 200 ? -41.398 22.386 31.002 1.00 65.12 200 ALA A C 1
ATOM 1390 O O . ALA A 1 200 ? -42.619 22.514 30.866 1.00 65.12 200 ALA A O 1
ATOM 1391 N N . PRO A 1 201 ? -40.890 21.572 31.945 1.00 67.31 201 PRO A N 1
ATOM 1392 C CA . PRO A 1 201 ? -41.689 21.216 33.101 1.00 67.31 201 PRO A CA 1
ATOM 1393 C C . PRO A 1 201 ? -41.794 22.468 33.975 1.00 67.31 201 PRO A C 1
ATOM 1395 O O . PRO A 1 201 ? -40.827 22.914 34.596 1.00 67.31 201 PRO A O 1
ATOM 1398 N N . ALA A 1 202 ? -42.985 23.065 33.943 1.00 62.88 202 ALA A N 1
ATOM 1399 C CA . ALA A 1 202 ? -43.431 24.055 34.903 1.00 62.88 202 ALA A CA 1
ATOM 1400 C C . ALA A 1 202 ? -43.185 23.541 36.329 1.00 62.88 202 ALA A C 1
ATOM 1402 O O . ALA A 1 202 ? -43.372 22.358 36.620 1.00 62.88 202 ALA A O 1
ATOM 1403 N N . GLY A 1 203 ? -42.738 24.446 37.197 1.00 70.00 203 GLY A N 1
ATOM 1404 C CA . GLY A 1 203 ? -42.500 24.161 38.602 1.00 70.00 203 GLY A CA 1
ATOM 1405 C C . GLY A 1 203 ? -43.741 23.640 39.328 1.00 70.00 203 GLY A C 1
ATOM 1406 O O . GLY A 1 203 ? -44.876 23.965 38.986 1.00 70.00 203 GLY A O 1
ATOM 1407 N N . GLY A 1 204 ? -43.494 22.864 40.375 1.00 60.78 204 GLY A N 1
ATOM 1408 C CA . GLY A 1 204 ? -44.498 22.413 41.334 1.00 60.78 204 GLY A CA 1
ATOM 1409 C C . GLY A 1 204 ? -43.978 21.169 42.050 1.00 60.78 204 GLY A C 1
ATOM 1410 O O . GLY A 1 204 ? -43.714 20.165 41.411 1.00 60.78 204 GLY A O 1
ATOM 1411 N N . GLY A 1 205 ? -43.751 21.145 43.352 1.00 62.12 205 GLY A N 1
ATOM 1412 C CA . GLY A 1 205 ? -43.952 22.151 44.371 1.00 62.12 205 GLY A CA 1
ATOM 1413 C C . GLY A 1 205 ? -43.195 21.713 45.620 1.00 62.12 205 GLY A C 1
ATOM 1414 O O . GLY A 1 205 ? -42.953 20.529 45.848 1.00 62.12 205 GLY A O 1
ATOM 1415 N N . THR A 1 206 ? -42.802 22.698 46.410 1.00 66.69 206 THR A N 1
ATOM 1416 C CA . THR A 1 206 ? -42.441 22.551 47.814 1.00 66.69 206 THR A CA 1
ATOM 1417 C C . THR A 1 206 ? -43.659 22.047 48.586 1.00 66.69 206 THR A C 1
ATOM 1419 O O . THR A 1 206 ? -44.706 22.692 48.582 1.00 66.69 206 THR A O 1
ATOM 1422 N N . GLY A 1 207 ? -43.525 20.900 49.246 1.00 72.12 207 GLY A N 1
ATOM 1423 C CA . GLY A 1 207 ? -44.554 20.342 50.112 1.00 72.12 207 GLY A CA 1
ATOM 1424 C C . GLY A 1 207 ? -43.935 19.593 51.285 1.00 72.12 207 GLY A C 1
ATOM 1425 O O . GLY A 1 207 ? -43.553 18.443 51.107 1.00 72.12 207 GLY A O 1
ATOM 1426 N N . ALA A 1 208 ? -43.916 20.296 52.425 1.00 61.66 208 ALA A N 1
ATOM 1427 C CA . ALA A 1 208 ? -43.740 19.869 53.822 1.00 61.66 208 ALA A CA 1
ATOM 1428 C C . ALA A 1 208 ? -42.401 19.238 54.243 1.00 61.66 208 ALA A C 1
ATOM 1430 O O . ALA A 1 208 ? -42.130 18.069 53.899 1.00 61.66 208 ALA A O 1
#

pLDDT: mean 78.98, std 13.22, range [41.97, 96.31]

Secondary structure (DSSP, 8-state):
---SHHHHHHHHHHHTTSS--TTHHHHHHHHHHHHHHHHHHHHHHHHHHHHHHHHHHH-HHHHHHHHHHHHH-HHHHHHHHHHHHHHHHHHHHHHTT-HHHHHHHHHHHHHHHHHHHHHHHHHHHHHHHHHTT----HHHHHHHHHHHHHHHHTSIIIIIIIIHHHHHHHHHHHHHHHHHS----SSSSS------------------